Protein AF-A0A9W6U667-F1 (afdb_monomer)

Organism: NCBI:txid1490495

Radius of gyration: 18.76 Å; Cα contacts (8 Å, |Δi|>4): 296; chains: 1; bounding box: 49×45×44 Å

Foldseek 3Di:
DDPPCPPPVVPCPDDDPVCVDPPNVQQPADDDPDDRPGDQAPDWDADPVVRDIDHDQWAKEKEKDFDWDQDPNDTFTFKMKMKIWTGGNVDPDDTDIDPIDMDGGGPSLVVVVVPDDALGEYEYEYAQCQVVCVSNVVQWDDDPVHWDWDDDVSGTQWGWTDHNNYTYIYGHPCVPDVDDPVCVCVVCVVVCVVPPVVVVVPPD

Sequence (204 aa):
MPHLLNNKYQEVRSLEEGDCSDCYFNEMGRITGKELKLGQAPFRAFNRKTREFYDVRKFNVIYFDFETLIVDNIHVPYCVSYCIAEVNATSFSTPKFSETKNIYGFGCEKQFLESLPEKSYNLLWAYNAGFDSRFLLKHMTFSSRDTNMIDCGTKIKQAHGFFKRREIVIKDAMSFLSGGLRSLPKMFKEASESISLEKECFHA

Structure (mmCIF, N/CA/C/O backbone):
data_AF-A0A9W6U667-F1
#
_entry.id   AF-A0A9W6U667-F1
#
loop_
_atom_site.group_PDB
_atom_site.id
_atom_site.type_symbol
_atom_site.label_atom_id
_atom_site.label_alt_id
_atom_site.label_comp_id
_atom_site.label_asym_id
_atom_site.label_entity_id
_atom_site.label_seq_id
_atom_site.pdbx_PDB_ins_code
_atom_site.Cartn_x
_atom_site.Cartn_y
_atom_site.Cartn_z
_atom_site.occupancy
_atom_site.B_iso_or_equiv
_atom_site.auth_seq_id
_atom_site.auth_comp_id
_atom_site.auth_asym_id
_atom_site.auth_atom_id
_atom_site.pdbx_PDB_model_num
ATOM 1 N N . MET A 1 1 ? -25.542 11.613 -23.458 1.00 23.14 1 MET A N 1
ATOM 2 C CA . MET A 1 1 ? -24.103 11.821 -23.179 1.00 23.14 1 MET A CA 1
ATOM 3 C C . MET A 1 1 ? -23.970 12.303 -21.742 1.00 23.14 1 MET A C 1
ATOM 5 O O . MET A 1 1 ? -24.534 13.350 -21.451 1.00 23.14 1 MET A O 1
ATOM 9 N N . PRO A 1 2 ? -23.333 11.566 -20.817 1.00 23.33 2 PRO A N 1
ATOM 10 C CA . PRO A 1 2 ? -23.175 12.054 -19.453 1.00 23.33 2 PRO A CA 1
ATOM 11 C C . PRO A 1 2 ? -22.078 13.126 -19.417 1.00 23.33 2 PRO A C 1
ATOM 13 O O . PRO A 1 2 ? -20.934 12.859 -19.782 1.00 23.33 2 PRO A O 1
ATOM 16 N N . HIS A 1 3 ? -22.433 14.331 -18.969 1.00 26.91 3 HIS A N 1
ATOM 17 C CA . HIS A 1 3 ? -21.518 15.439 -18.678 1.00 26.91 3 HIS A CA 1
ATOM 18 C C . HIS A 1 3 ? -20.643 15.114 -17.453 1.00 26.91 3 HIS A C 1
ATOM 20 O O . HIS A 1 3 ? -20.881 15.600 -16.352 1.00 26.91 3 HIS A O 1
ATOM 26 N N . LEU A 1 4 ? -19.635 14.257 -17.634 1.00 30.05 4 LEU A N 1
ATOM 27 C CA . LEU A 1 4 ? -18.698 13.832 -16.581 1.00 30.05 4 LEU A CA 1
ATOM 28 C C . LEU A 1 4 ? -17.477 14.754 -16.413 1.00 30.05 4 LEU A C 1
ATOM 30 O O . LEU A 1 4 ? -16.573 14.433 -15.649 1.00 30.05 4 LEU A O 1
ATOM 34 N N . LEU A 1 5 ? -17.453 15.902 -17.090 1.00 31.36 5 LEU A N 1
ATOM 35 C CA . LEU A 1 5 ? -16.365 16.878 -17.024 1.00 31.36 5 LEU A CA 1
ATOM 36 C C . LEU A 1 5 ? -16.932 18.263 -16.701 1.00 31.36 5 LEU A C 1
ATOM 38 O O . LEU A 1 5 ? -16.922 19.161 -17.537 1.00 31.36 5 LEU A O 1
ATOM 42 N N . ASN A 1 6 ? -17.482 18.437 -15.498 1.00 33.84 6 ASN A N 1
ATOM 43 C CA . ASN A 1 6 ? -17.768 19.776 -14.986 1.00 33.84 6 ASN A CA 1
ATOM 44 C C . ASN A 1 6 ? -16.487 20.308 -14.319 1.00 33.84 6 ASN A C 1
ATOM 46 O O . ASN A 1 6 ? -16.306 20.204 -13.108 1.00 33.84 6 ASN A O 1
ATOM 50 N N . ASN A 1 7 ? -15.562 20.804 -15.146 1.00 38.22 7 ASN A N 1
ATOM 51 C CA . ASN A 1 7 ? -14.238 21.320 -14.772 1.00 38.22 7 ASN A CA 1
ATOM 52 C C . ASN A 1 7 ? -14.298 22.703 -14.088 1.00 38.22 7 ASN A C 1
ATOM 54 O O . ASN A 1 7 ? -13.502 23.584 -14.392 1.00 38.22 7 ASN A O 1
ATOM 58 N N . LYS A 1 8 ? -15.193 22.911 -13.116 1.00 37.28 8 LYS A N 1
ATOM 59 C CA . LYS A 1 8 ? -15.155 24.141 -12.300 1.00 37.28 8 LYS A CA 1
ATOM 60 C C . LYS A 1 8 ? -13.946 24.213 -11.357 1.00 37.28 8 LYS A C 1
ATOM 62 O O . LYS A 1 8 ? -13.615 25.286 -10.878 1.00 37.28 8 LYS A O 1
ATOM 67 N N . TYR A 1 9 ? -13.235 23.102 -11.158 1.00 39.38 9 TYR A N 1
ATOM 68 C CA . TYR A 1 9 ? -11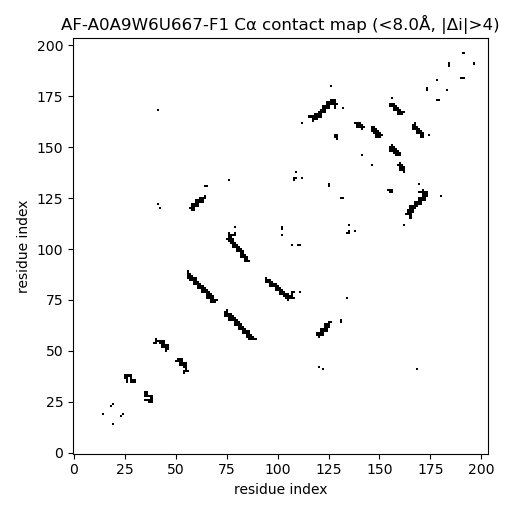.959 23.077 -10.432 1.00 39.38 9 TYR A CA 1
ATOM 69 C C . TYR A 1 9 ? -10.827 23.831 -11.152 1.00 39.38 9 TYR A C 1
ATOM 71 O O . TYR A 1 9 ? -9.839 24.180 -10.519 1.00 39.38 9 TYR A O 1
ATOM 79 N N . GLN A 1 10 ? -10.951 24.095 -12.459 1.00 36.34 10 GLN A N 1
ATOM 80 C CA . GLN A 1 10 ? -9.917 24.784 -13.245 1.00 36.34 10 GLN A CA 1
ATOM 81 C C . GLN A 1 10 ? -10.014 26.321 -13.188 1.00 36.34 10 GLN A C 1
ATOM 83 O O . GLN A 1 10 ? -9.191 26.998 -13.799 1.00 36.34 10 GLN A O 1
ATOM 88 N N . GLU A 1 11 ? -10.996 26.883 -12.471 1.00 39.66 11 GLU A N 1
ATOM 89 C CA . GLU A 1 11 ? -11.202 28.338 -12.370 1.00 39.66 11 GLU A CA 1
ATOM 90 C C . GLU A 1 11 ? -10.603 28.968 -11.099 1.00 39.66 11 GLU A C 1
ATOM 92 O O . GLU A 1 11 ? -10.632 30.191 -10.957 1.00 39.66 11 GLU A O 1
ATOM 97 N N . VAL A 1 12 ? -10.020 28.174 -10.193 1.00 41.03 12 VAL A N 1
ATOM 98 C CA . VAL A 1 12 ? -9.369 28.696 -8.980 1.00 41.03 12 VAL A CA 1
ATOM 99 C C . VAL A 1 12 ? -8.024 29.314 -9.365 1.00 41.03 12 VAL A C 1
ATOM 101 O O . VAL A 1 12 ? -7.083 28.611 -9.730 1.00 41.03 12 VAL A O 1
ATOM 104 N N . ARG A 1 13 ? -7.951 30.651 -9.349 1.00 38.59 13 ARG A N 1
ATOM 105 C CA . ARG A 1 13 ? -6.769 31.418 -9.787 1.00 38.59 13 ARG A CA 1
ATOM 106 C C . ARG A 1 13 ? -5.705 31.593 -8.695 1.00 38.59 13 ARG A C 1
ATOM 108 O O . ARG A 1 13 ? -4.548 31.815 -9.036 1.00 38.59 13 ARG A O 1
ATOM 115 N N . SER A 1 14 ? -6.082 31.465 -7.427 1.00 42.78 14 SER A N 1
ATOM 116 C CA . SER A 1 14 ? -5.205 31.468 -6.248 1.00 42.78 14 SER A CA 1
ATOM 117 C C . SER A 1 14 ? -5.989 30.939 -5.045 1.00 42.78 14 SER A C 1
ATOM 119 O O . SER A 1 14 ? -7.207 31.102 -5.017 1.00 42.78 14 SER A O 1
ATOM 121 N N . LEU A 1 15 ? -5.304 30.310 -4.089 1.00 40.12 15 LEU A N 1
ATOM 122 C CA . LEU A 1 15 ? -5.878 29.869 -2.813 1.00 40.12 15 LEU A CA 1
ATOM 123 C C . LEU A 1 15 ? -5.617 30.952 -1.756 1.00 40.12 15 LEU A C 1
ATOM 125 O O . LEU A 1 15 ? -4.485 31.422 -1.641 1.00 40.12 15 LEU A O 1
ATOM 129 N N . GLU A 1 16 ? -6.641 31.362 -1.015 1.00 45.88 16 GLU A N 1
ATOM 130 C CA . GLU A 1 16 ? -6.520 32.270 0.132 1.00 45.88 16 GLU A CA 1
ATOM 131 C C . GLU A 1 16 ? -6.368 31.471 1.443 1.00 45.88 16 GLU A C 1
ATOM 133 O O . GLU A 1 16 ? -6.743 30.303 1.518 1.00 45.88 16 GLU A O 1
ATOM 138 N N . GLU A 1 17 ? -5.847 32.079 2.518 1.00 41.38 17 GLU A N 1
ATOM 139 C CA . GLU A 1 17 ? -5.668 31.408 3.827 1.00 41.38 17 GLU A CA 1
ATOM 140 C C . GLU A 1 17 ? -6.971 30.793 4.382 1.00 41.38 17 GLU A C 1
ATOM 142 O O . GLU A 1 17 ? -6.932 29.798 5.106 1.00 41.38 17 GLU A O 1
ATOM 147 N N . GLY A 1 18 ? -8.133 31.339 4.003 1.00 44.28 18 GLY A N 1
ATOM 148 C CA . GLY A 1 18 ? -9.449 30.789 4.341 1.00 44.28 18 GLY A CA 1
ATOM 149 C C . GLY A 1 18 ? -9.817 29.503 3.587 1.00 44.28 18 GLY A C 1
ATOM 150 O O . GLY A 1 18 ? -10.556 28.680 4.133 1.00 44.28 18 GLY A O 1
ATOM 151 N N . ASP A 1 19 ? -9.263 29.283 2.390 1.00 42.75 19 ASP A N 1
ATOM 152 C CA . ASP A 1 19 ? -9.467 28.066 1.585 1.00 42.75 19 ASP A CA 1
ATOM 153 C C . ASP A 1 19 ? -8.694 26.862 2.156 1.00 42.75 19 ASP A C 1
ATOM 155 O O . ASP A 1 19 ? -8.994 25.708 1.850 1.00 42.75 19 ASP A O 1
ATOM 159 N N . CYS A 1 20 ? -7.717 27.130 3.027 1.00 43.22 20 CYS A N 1
ATOM 160 C CA . CYS A 1 20 ? -6.940 26.139 3.771 1.00 43.22 20 CYS A CA 1
ATOM 161 C C . CYS A 1 20 ? -7.532 25.818 5.158 1.00 43.22 20 CYS A C 1
ATOM 163 O O . CYS A 1 20 ? -6.908 25.088 5.929 1.00 43.22 20 CYS A O 1
ATOM 165 N N . SER A 1 21 ? -8.707 26.361 5.499 1.00 42.59 21 SER A N 1
ATOM 166 C CA . SER A 1 21 ? -9.369 26.083 6.779 1.00 42.59 21 SER A CA 1
ATOM 167 C C . SER A 1 21 ? -9.975 24.669 6.837 1.00 42.59 21 SER A C 1
ATOM 169 O O . SER A 1 21 ? -10.323 24.072 5.815 1.00 42.59 21 SER A O 1
ATOM 171 N N . ASP A 1 22 ? -10.103 24.137 8.059 1.00 43.88 22 ASP A N 1
ATOM 172 C CA . ASP A 1 22 ? -10.407 22.738 8.433 1.00 43.88 22 ASP A CA 1
ATOM 173 C C . ASP A 1 22 ? -11.638 22.081 7.761 1.00 43.88 22 ASP A C 1
ATOM 175 O O . ASP A 1 22 ? -11.820 20.857 7.820 1.00 43.88 22 ASP A O 1
ATOM 179 N N . CYS A 1 23 ? -12.487 22.866 7.103 1.00 41.2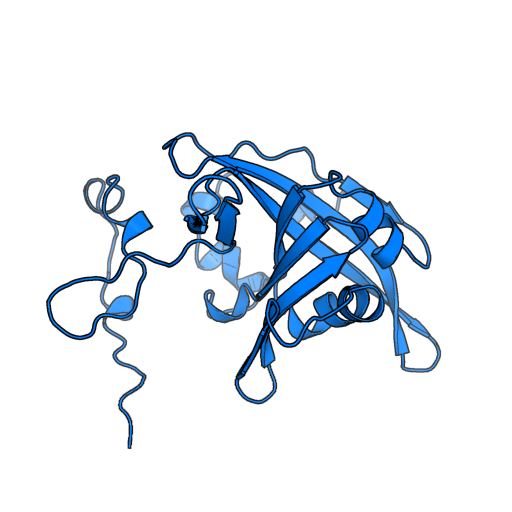5 23 CYS A N 1
ATOM 180 C CA . CYS A 1 23 ? -13.650 22.398 6.355 1.00 41.25 23 CYS A CA 1
ATOM 181 C C . CYS A 1 23 ? -13.250 21.830 4.983 1.00 41.25 23 CYS A C 1
ATOM 183 O O . CYS A 1 23 ? -13.736 20.776 4.582 1.00 41.25 23 CYS A O 1
ATOM 185 N N . TYR A 1 24 ? -12.314 22.475 4.278 1.00 36.19 24 TYR A N 1
ATOM 186 C CA . TYR A 1 24 ? -12.191 22.324 2.823 1.00 36.19 24 TYR A CA 1
ATOM 187 C C . TYR A 1 24 ? -11.498 21.025 2.381 1.00 36.19 24 TYR A C 1
ATOM 189 O O . TYR A 1 24 ? -11.852 20.415 1.371 1.00 36.19 24 TYR A O 1
ATOM 197 N N . PHE A 1 25 ? -10.539 20.518 3.161 1.00 36.28 25 PHE A N 1
ATOM 198 C CA . PHE A 1 25 ? -9.881 19.244 2.833 1.00 36.28 25 PHE A CA 1
ATOM 199 C C . PHE A 1 25 ? -10.766 18.018 3.106 1.00 36.28 25 PHE A C 1
ATOM 201 O O . PHE A 1 25 ? -10.589 16.975 2.473 1.00 36.28 25 PHE A O 1
ATOM 208 N N . ASN A 1 26 ? -11.770 18.155 3.978 1.00 39.94 26 ASN A N 1
ATOM 209 C CA . ASN A 1 26 ? -12.791 17.132 4.215 1.00 39.94 26 ASN A CA 1
ATOM 210 C C . ASN A 1 26 ? -13.881 17.108 3.114 1.00 39.94 26 ASN A C 1
ATOM 212 O O . ASN A 1 26 ? -14.725 16.209 3.103 1.00 39.94 26 ASN A O 1
ATOM 216 N N . GLU A 1 27 ? -13.850 18.060 2.170 1.00 40.91 27 GLU A N 1
ATOM 217 C CA . GLU A 1 27 ? -14.914 18.368 1.197 1.00 40.91 27 GLU A CA 1
ATOM 218 C C . GLU A 1 27 ? -14.648 17.875 -0.242 1.00 40.91 27 GLU A C 1
ATOM 220 O O . GLU A 1 27 ? -15.451 18.108 -1.147 1.00 40.91 27 GLU A O 1
ATOM 225 N N . MET A 1 28 ? -13.565 17.132 -0.493 1.00 34.00 28 MET A N 1
ATOM 226 C CA . MET A 1 28 ? -13.272 16.568 -1.822 1.00 34.00 28 MET A CA 1
ATOM 227 C C . MET A 1 28 ? -14.140 15.326 -2.120 1.00 34.00 28 MET A C 1
ATOM 229 O O . MET A 1 28 ? -13.689 14.181 -2.073 1.00 34.00 28 MET A O 1
ATOM 233 N N . GLY A 1 29 ? -15.416 15.557 -2.448 1.00 34.72 29 GLY A N 1
ATOM 234 C CA . GLY A 1 29 ? -16.406 14.549 -2.836 1.00 34.72 29 GLY A CA 1
ATOM 235 C C . GLY A 1 29 ? -17.371 15.077 -3.904 1.00 34.72 29 GLY A C 1
ATOM 236 O O . GLY A 1 29 ? -17.699 16.256 -3.938 1.00 34.72 29 GLY A O 1
ATOM 237 N N . ARG A 1 30 ? -17.814 14.209 -4.824 1.00 33.78 30 ARG A N 1
ATOM 238 C CA . ARG A 1 30 ? -18.682 14.560 -5.970 1.00 33.78 30 ARG A CA 1
ATOM 239 C C . ARG A 1 30 ? -19.874 15.447 -5.562 1.00 33.78 30 ARG A C 1
ATOM 241 O O . ARG A 1 30 ? -20.731 15.011 -4.799 1.00 33.78 30 ARG A O 1
ATOM 248 N N . ILE A 1 31 ? -19.975 16.636 -6.163 1.00 35.16 31 ILE A N 1
ATOM 249 C CA . ILE A 1 31 ? -21.119 17.546 -6.016 1.00 35.16 31 ILE A CA 1
ATOM 250 C C . ILE A 1 31 ? -22.277 17.040 -6.886 1.00 35.16 31 ILE A C 1
ATOM 252 O O . ILE A 1 31 ? -22.289 17.222 -8.102 1.00 35.16 31 ILE A O 1
ATOM 256 N N . THR A 1 32 ? -23.288 16.445 -6.260 1.00 35.44 32 THR A N 1
ATOM 257 C CA . THR A 1 32 ? -24.627 16.300 -6.852 1.00 35.44 32 THR A CA 1
ATOM 258 C C . THR A 1 32 ? -25.659 16.693 -5.808 1.00 35.44 32 THR A C 1
ATOM 260 O O . THR A 1 32 ? -25.949 15.899 -4.923 1.00 35.44 32 THR A O 1
ATOM 263 N N . GLY A 1 33 ? -26.203 17.908 -5.941 1.00 38.31 33 GLY A N 1
ATOM 264 C CA . GLY A 1 33 ? -27.317 18.421 -5.139 1.00 38.31 33 GLY A CA 1
ATOM 265 C C . GLY A 1 33 ? -26.943 18.796 -3.704 1.00 38.31 33 GLY A C 1
ATOM 266 O O . GLY A 1 33 ? -26.905 17.922 -2.862 1.00 38.31 33 GLY A O 1
ATOM 267 N N . LYS A 1 34 ? -26.716 20.098 -3.460 1.00 43.25 34 LYS A N 1
ATOM 268 C CA . LYS A 1 34 ? -26.691 20.867 -2.186 1.00 43.25 34 LYS A CA 1
ATOM 269 C C . LYS A 1 34 ? -26.023 20.309 -0.909 1.00 43.25 34 LYS A C 1
ATOM 271 O O . LYS A 1 34 ? -25.863 21.087 0.021 1.00 43.25 34 LYS A O 1
ATOM 276 N N . GLU A 1 35 ? -25.556 19.072 -0.864 1.00 36.50 35 GLU A N 1
ATOM 277 C CA . GLU A 1 35 ? -24.827 18.491 0.261 1.00 36.50 35 GLU A CA 1
ATOM 278 C C . GLU A 1 35 ? -23.647 17.678 -0.277 1.00 36.50 35 GLU A C 1
ATOM 280 O O . GLU A 1 35 ? -23.801 16.739 -1.065 1.00 36.50 35 GLU A O 1
ATOM 285 N N . LEU A 1 36 ? -22.440 18.068 0.129 1.00 37.72 36 LEU A N 1
ATOM 286 C CA . LEU A 1 36 ? -21.226 17.300 -0.107 1.00 37.72 36 LEU A CA 1
ATOM 287 C C . LEU A 1 36 ? -21.300 16.036 0.755 1.00 37.72 36 LEU A C 1
ATOM 289 O O . LEU A 1 36 ? -21.330 16.105 1.982 1.00 37.72 36 LEU A O 1
ATOM 293 N N . LYS A 1 37 ? -21.353 14.858 0.124 1.00 36.59 37 LYS A N 1
ATOM 294 C CA . LYS A 1 37 ? -21.235 13.598 0.865 1.00 36.59 37 LYS A CA 1
ATOM 295 C C . LYS A 1 37 ? -19.800 13.469 1.365 1.00 36.59 37 LYS A C 1
ATOM 297 O O . LYS A 1 37 ? -18.889 13.368 0.545 1.00 36.59 37 LYS A O 1
ATOM 302 N N . LEU A 1 38 ? -19.631 13.426 2.689 1.00 43.03 38 LEU A N 1
ATOM 303 C CA . LEU A 1 38 ? -18.378 13.045 3.346 1.00 43.03 38 LEU A CA 1
ATOM 304 C C . LEU A 1 38 ? -17.797 11.801 2.661 1.00 43.03 38 LEU A C 1
ATOM 306 O O . LEU A 1 38 ? -18.513 10.819 2.423 1.00 43.03 38 LEU A O 1
ATOM 310 N N . GLY A 1 39 ? -16.509 11.856 2.317 1.00 48.94 39 GLY A N 1
ATOM 311 C CA . GLY A 1 39 ? -15.799 10.707 1.771 1.00 48.94 39 GLY A CA 1
ATOM 312 C C . GLY A 1 39 ? -15.917 9.521 2.727 1.00 48.94 39 GLY A C 1
ATOM 313 O O . GLY A 1 39 ? -15.692 9.658 3.927 1.00 48.94 39 GLY A O 1
ATOM 314 N N . GLN A 1 40 ? -16.302 8.353 2.212 1.00 57.94 40 GLN A N 1
ATOM 315 C CA . GLN A 1 40 ? -16.342 7.144 3.033 1.00 57.94 40 GLN A CA 1
ATOM 316 C C . GLN A 1 40 ? -14.924 6.773 3.474 1.00 57.94 40 GLN A C 1
ATOM 318 O O . GLN A 1 40 ? -13.990 6.820 2.666 1.00 57.94 40 GLN A O 1
ATOM 323 N N . ALA A 1 41 ? -14.774 6.382 4.743 1.00 67.25 41 ALA A N 1
ATOM 324 C CA . ALA A 1 41 ? -13.509 5.867 5.245 1.00 67.25 41 ALA A CA 1
ATOM 325 C C . ALA A 1 41 ? -13.029 4.694 4.368 1.00 67.25 41 ALA A C 1
ATOM 327 O O . ALA A 1 41 ? -13.844 3.868 3.945 1.00 67.25 41 ALA A O 1
ATOM 328 N N . PRO A 1 42 ? -11.716 4.588 4.095 1.00 73.38 42 PRO A N 1
ATOM 329 C CA . PRO A 1 42 ? -11.186 3.550 3.214 1.00 73.38 42 PRO A CA 1
ATOM 330 C C . PRO A 1 42 ? -11.386 2.133 3.768 1.00 73.38 42 PRO A C 1
ATOM 332 O O . PRO A 1 42 ? -11.351 1.182 2.994 1.00 73.38 42 PRO A O 1
ATOM 335 N N . PHE A 1 43 ? -11.621 1.997 5.077 1.00 84.88 43 PHE A N 1
ATOM 336 C CA . PHE A 1 43 ? -11.837 0.717 5.743 1.00 84.88 43 PHE A CA 1
ATOM 337 C C . PHE A 1 43 ? -13.053 0.777 6.663 1.00 84.88 43 PHE A C 1
ATOM 339 O O . PHE A 1 43 ? -13.313 1.786 7.328 1.00 84.88 43 PHE A O 1
ATOM 346 N N . ARG A 1 44 ? -13.760 -0.350 6.754 1.00 85.62 44 ARG A N 1
ATOM 347 C CA . ARG A 1 44 ? -14.881 -0.556 7.673 1.00 85.62 44 ARG A CA 1
ATOM 348 C C . ARG A 1 44 ? -14.652 -1.839 8.447 1.00 85.62 44 ARG A C 1
ATOM 350 O O . ARG A 1 44 ? -14.251 -2.846 7.879 1.00 85.62 44 ARG A O 1
ATOM 357 N N . ALA A 1 45 ? -14.950 -1.814 9.735 1.00 84.94 45 ALA A N 1
ATOM 358 C CA . ALA A 1 45 ? -14.819 -2.970 10.605 1.00 84.94 45 ALA A CA 1
ATOM 359 C C . ALA A 1 45 ? -16.174 -3.329 11.214 1.00 84.94 45 ALA A C 1
ATOM 361 O O . ALA A 1 45 ? -17.014 -2.465 11.462 1.00 84.94 45 ALA A O 1
ATOM 362 N N . PHE A 1 46 ? -16.398 -4.619 11.456 1.00 86.00 46 PHE A N 1
ATOM 363 C CA . PHE A 1 46 ? -17.624 -5.103 12.083 1.00 86.00 46 PHE A CA 1
ATOM 364 C C . PHE A 1 46 ? -17.442 -5.237 13.594 1.00 86.00 46 PHE A C 1
ATOM 366 O O . PHE A 1 46 ? -16.611 -6.015 14.074 1.00 86.00 46 PHE A O 1
ATOM 373 N N . ASN A 1 47 ? -18.252 -4.518 14.366 1.00 86.56 47 ASN A N 1
ATOM 374 C CA . ASN A 1 47 ? -18.275 -4.662 15.811 1.00 86.56 47 ASN A CA 1
ATOM 375 C C . ASN A 1 47 ? -19.176 -5.842 16.200 1.00 86.56 47 ASN A C 1
ATOM 377 O O . ASN A 1 47 ? -20.398 -5.773 16.107 1.00 86.56 47 ASN A O 1
ATOM 381 N N . ARG A 1 48 ? -18.579 -6.931 16.701 1.00 86.50 48 ARG A N 1
ATOM 382 C CA . ARG A 1 48 ? -19.326 -8.134 17.116 1.00 86.50 48 ARG A CA 1
ATOM 383 C C . ARG A 1 48 ? -20.283 -7.902 18.289 1.00 86.50 48 ARG A C 1
ATOM 385 O O . ARG A 1 48 ? -21.240 -8.658 18.420 1.00 86.50 48 ARG A O 1
ATOM 392 N N . LYS A 1 49 ? -20.020 -6.905 19.143 1.00 89.75 49 LYS A N 1
ATOM 393 C CA . LYS A 1 49 ? -20.863 -6.598 20.309 1.00 89.75 49 LYS A CA 1
ATOM 394 C C . LYS A 1 49 ? -22.122 -5.844 19.896 1.00 89.75 49 LYS A C 1
ATOM 396 O O . LYS A 1 49 ? -23.208 -6.230 20.306 1.00 89.75 49 LYS A O 1
ATOM 401 N N . THR A 1 50 ? -21.976 -4.803 19.079 1.00 89.88 50 THR A N 1
ATOM 402 C CA . THR A 1 50 ? -23.113 -3.984 18.621 1.00 89.88 50 THR A CA 1
ATOM 403 C C . THR A 1 50 ? -23.783 -4.545 17.368 1.00 89.88 50 THR A C 1
ATOM 405 O O . THR A 1 50 ? -24.903 -4.167 17.063 1.00 89.88 50 THR A O 1
ATOM 408 N N . ARG A 1 51 ? -23.131 -5.489 16.671 1.00 89.00 51 ARG A N 1
ATOM 409 C CA . ARG A 1 51 ? -23.542 -6.043 15.369 1.00 89.00 51 ARG A CA 1
ATOM 410 C C . ARG A 1 51 ? -23.660 -4.992 14.263 1.00 89.00 51 ARG A C 1
ATOM 412 O O . ARG A 1 51 ? -24.414 -5.169 13.312 1.00 89.00 51 ARG A O 1
ATOM 419 N N . GLU A 1 52 ? -22.867 -3.934 14.364 1.00 89.06 52 GLU A N 1
ATOM 420 C CA . GLU A 1 52 ? -22.859 -2.828 13.412 1.00 89.06 52 GLU A CA 1
ATOM 421 C C . GLU A 1 52 ? -21.476 -2.655 12.789 1.00 89.06 52 GLU A C 1
ATOM 423 O O . GLU A 1 52 ? -20.441 -2.921 13.411 1.00 89.06 52 GLU A O 1
ATOM 428 N N . PHE A 1 53 ? -21.461 -2.196 11.540 1.00 84.88 53 PHE A N 1
ATOM 429 C CA . PHE A 1 53 ? -20.238 -1.766 10.878 1.00 84.88 53 PHE A CA 1
ATOM 430 C C . PHE A 1 53 ? -19.895 -0.341 11.295 1.00 84.88 53 PHE A C 1
ATOM 432 O O . PHE A 1 53 ? -20.763 0.528 11.290 1.00 84.88 53 PHE A O 1
ATOM 439 N N . TYR A 1 54 ? -18.622 -0.096 11.570 1.00 85.19 54 TYR A N 1
ATOM 440 C CA . TYR A 1 54 ? -18.099 1.229 11.866 1.00 85.19 54 TYR A CA 1
ATOM 441 C C . TYR A 1 54 ? -16.906 1.553 10.971 1.00 85.19 54 TYR A C 1
ATOM 443 O O . TYR A 1 54 ? -16.179 0.664 10.520 1.00 85.19 54 TYR A O 1
ATOM 451 N N . ASP A 1 55 ? -16.709 2.841 10.732 1.00 84.88 55 ASP A N 1
ATOM 452 C CA . ASP A 1 55 ? -15.592 3.345 9.946 1.00 84.88 55 ASP A CA 1
ATOM 453 C C . ASP A 1 55 ? -14.302 3.286 10.764 1.00 84.88 55 ASP A C 1
ATOM 455 O O . ASP A 1 55 ? -14.235 3.744 11.912 1.00 84.88 55 ASP A O 1
ATOM 459 N N . VAL A 1 56 ? -13.255 2.714 10.175 1.00 84.88 56 VAL A N 1
ATOM 460 C CA . VAL A 1 56 ? -11.952 2.617 10.829 1.00 84.88 56 VAL A CA 1
ATOM 461 C C . VAL A 1 56 ? -11.257 3.968 10.737 1.00 84.88 56 VAL A C 1
ATOM 463 O O . VAL A 1 56 ? -10.915 4.442 9.657 1.00 84.88 56 VAL A O 1
ATOM 466 N N . ARG A 1 57 ? -11.012 4.576 11.898 1.00 83.75 57 ARG A N 1
ATOM 467 C CA . ARG A 1 57 ? -10.392 5.905 11.992 1.00 83.75 57 ARG A CA 1
ATOM 468 C C . ARG A 1 57 ? -8.873 5.873 12.134 1.00 83.75 57 ARG A C 1
ATOM 470 O O . ARG A 1 57 ? -8.231 6.867 11.820 1.00 83.75 57 ARG A O 1
ATOM 477 N N . LYS A 1 58 ? -8.304 4.755 12.597 1.00 86.06 58 LYS A N 1
ATOM 478 C CA . LYS A 1 58 ? -6.854 4.571 12.742 1.00 86.06 58 LYS A CA 1
ATOM 479 C C . LYS A 1 58 ? -6.339 3.586 11.699 1.00 86.06 58 LYS A C 1
ATOM 481 O O . LYS A 1 58 ? -6.698 2.411 11.743 1.00 86.06 58 LYS A O 1
ATOM 486 N N . PHE A 1 59 ? -5.504 4.065 10.787 1.00 89.12 59 PHE A N 1
ATOM 487 C CA . PHE A 1 59 ? -4.931 3.272 9.703 1.00 89.12 59 PHE A CA 1
ATOM 488 C C . PHE A 1 59 ? -3.589 3.859 9.257 1.00 89.12 59 PHE A C 1
ATOM 490 O O . PHE A 1 59 ? -3.236 4.981 9.613 1.00 89.12 59 PHE A O 1
ATOM 497 N N . ASN A 1 60 ? -2.844 3.089 8.475 1.00 90.81 60 ASN A N 1
ATOM 498 C CA . ASN A 1 60 ? -1.577 3.515 7.898 1.00 90.81 60 ASN A CA 1
ATOM 499 C C . ASN A 1 60 ? -1.814 4.034 6.482 1.00 90.81 60 ASN A C 1
ATOM 501 O O . ASN A 1 60 ? -2.513 3.385 5.706 1.00 90.81 60 ASN A O 1
ATOM 505 N N . VAL A 1 61 ? -1.206 5.160 6.133 1.00 90.25 61 VAL A N 1
ATOM 506 C CA . VAL A 1 61 ? -1.062 5.620 4.750 1.00 90.25 61 VAL A CA 1
ATOM 507 C C . VAL A 1 61 ? 0.368 5.346 4.322 1.00 90.25 61 VAL A C 1
ATOM 509 O O . VAL A 1 61 ? 1.302 5.710 5.027 1.00 90.25 61 VAL A O 1
ATOM 512 N N . ILE A 1 62 ? 0.541 4.671 3.194 1.00 92.06 62 ILE A N 1
ATOM 513 C CA . ILE A 1 62 ? 1.838 4.176 2.744 1.00 92.06 62 ILE A CA 1
ATOM 514 C C . ILE A 1 62 ? 2.048 4.628 1.314 1.00 92.06 62 ILE A C 1
ATOM 516 O O . ILE A 1 62 ? 1.268 4.260 0.441 1.00 92.06 62 ILE A O 1
ATOM 520 N N . TYR A 1 63 ? 3.098 5.400 1.076 1.00 91.31 63 TYR A N 1
ATOM 521 C CA . TYR A 1 63 ? 3.536 5.734 -0.275 1.00 91.31 63 TYR A CA 1
ATOM 522 C C . TYR A 1 63 ? 4.643 4.768 -0.649 1.00 91.31 63 TYR A C 1
ATOM 524 O O . TYR A 1 63 ? 5.536 4.539 0.168 1.00 91.31 63 TYR A O 1
ATOM 532 N N . PHE A 1 64 ? 4.556 4.167 -1.830 1.00 93.06 64 PHE A N 1
ATOM 533 C CA . PHE A 1 64 ? 5.543 3.198 -2.285 1.00 93.06 64 PHE A CA 1
ATOM 534 C C . PHE A 1 64 ? 5.799 3.312 -3.786 1.00 93.06 64 PHE A C 1
ATOM 536 O O . PHE A 1 64 ? 4.923 3.742 -4.538 1.00 93.06 64 PHE A O 1
ATOM 543 N N . ASP A 1 65 ? 6.990 2.886 -4.191 1.00 92.44 65 ASP A N 1
ATOM 544 C CA . ASP A 1 65 ? 7.428 2.821 -5.583 1.00 92.44 65 ASP A CA 1
ATOM 545 C C . ASP A 1 65 ? 8.346 1.610 -5.788 1.00 92.44 65 ASP A C 1
ATOM 547 O O . ASP A 1 65 ? 9.115 1.262 -4.882 1.00 92.44 65 ASP A O 1
ATOM 551 N N . PHE A 1 66 ? 8.242 0.941 -6.940 1.00 92.69 66 PHE A N 1
ATOM 552 C CA . PHE A 1 66 ? 9.095 -0.198 -7.282 1.00 92.69 66 PHE A CA 1
ATOM 553 C C . PHE A 1 66 ? 10.062 0.147 -8.405 1.00 92.69 66 PHE A C 1
ATOM 555 O O . PHE A 1 66 ? 9.659 0.557 -9.490 1.00 92.69 66 PHE A O 1
ATOM 562 N N . GLU A 1 67 ? 11.323 -0.224 -8.212 1.00 91.69 67 GLU A N 1
ATOM 563 C CA . GLU A 1 67 ? 12.265 -0.323 -9.319 1.00 91.69 67 GLU A CA 1
ATOM 564 C C . GLU A 1 67 ? 12.245 -1.737 -9.894 1.00 91.69 67 GLU A C 1
ATOM 566 O O . GLU A 1 67 ? 12.253 -2.743 -9.167 1.00 91.69 67 GLU A O 1
ATOM 571 N N . THR A 1 68 ? 12.225 -1.822 -11.225 1.00 91.38 68 THR A N 1
ATOM 572 C CA . THR A 1 68 ? 12.103 -3.095 -11.945 1.00 91.38 68 THR A CA 1
ATOM 573 C C . THR A 1 68 ? 13.232 -3.303 -12.941 1.00 91.38 68 THR A C 1
ATOM 575 O O . THR A 1 68 ? 13.709 -2.369 -13.578 1.00 91.38 68 THR A O 1
ATOM 578 N N . LEU A 1 69 ? 13.629 -4.561 -13.105 1.00 91.94 69 LEU A N 1
ATOM 579 C CA . LEU A 1 69 ? 14.488 -5.029 -14.188 1.00 91.94 69 LEU A CA 1
ATOM 580 C C . LEU A 1 69 ? 13.628 -5.780 -15.203 1.00 91.94 69 LEU A C 1
ATOM 582 O O . LEU A 1 69 ? 12.581 -6.326 -14.854 1.00 91.94 69 LEU A O 1
ATOM 586 N N . ILE A 1 70 ? 14.079 -5.841 -16.452 1.00 91.69 70 ILE A N 1
ATOM 587 C CA . ILE A 1 70 ? 13.430 -6.653 -17.482 1.00 91.69 70 ILE A CA 1
ATOM 588 C C . ILE A 1 70 ? 14.205 -7.963 -17.607 1.00 91.69 70 ILE A C 1
ATOM 590 O O . ILE A 1 70 ? 15.371 -7.961 -17.995 1.00 91.69 70 ILE A O 1
ATOM 594 N N . VAL A 1 71 ? 13.547 -9.074 -17.282 1.00 89.44 71 VAL A N 1
ATOM 595 C CA . VAL A 1 71 ? 14.067 -10.438 -17.431 1.00 89.44 71 VAL A CA 1
ATOM 596 C C . VAL A 1 71 ? 13.098 -11.188 -18.334 1.00 89.44 71 VAL A C 1
ATOM 598 O O . VAL A 1 71 ? 11.912 -11.256 -18.026 1.00 89.44 71 VAL A O 1
ATOM 601 N N . ASP A 1 72 ? 13.567 -11.689 -19.477 1.00 90.75 72 ASP A N 1
ATOM 602 C CA . ASP A 1 72 ? 12.741 -12.418 -20.454 1.00 90.75 72 ASP A CA 1
ATOM 603 C C . ASP A 1 72 ? 11.455 -11.672 -20.873 1.00 90.75 72 ASP A C 1
ATOM 605 O O . ASP A 1 72 ? 10.372 -12.247 -20.953 1.00 90.75 72 ASP A O 1
ATOM 609 N N . ASN A 1 73 ? 11.563 -10.360 -21.133 1.00 89.50 73 ASN A N 1
ATOM 610 C CA . ASN A 1 73 ? 10.441 -9.448 -21.430 1.00 89.50 73 ASN A CA 1
ATOM 611 C C . ASN A 1 73 ? 9.403 -9.295 -20.302 1.00 89.50 73 ASN A C 1
ATOM 613 O O . ASN A 1 73 ? 8.323 -8.742 -20.519 1.00 89.50 73 ASN A O 1
ATOM 617 N N . ILE A 1 74 ? 9.725 -9.739 -19.088 1.00 87.31 74 ILE A N 1
ATOM 618 C CA . ILE A 1 74 ? 8.891 -9.580 -17.900 1.00 87.31 74 ILE A CA 1
ATOM 619 C C . ILE A 1 74 ? 9.562 -8.580 -16.963 1.00 87.31 74 ILE A C 1
ATOM 621 O O . ILE A 1 74 ? 10.749 -8.676 -16.660 1.00 87.31 74 ILE A O 1
ATOM 625 N N . HIS A 1 75 ? 8.788 -7.614 -16.476 1.00 89.31 75 HIS A N 1
ATOM 626 C CA . HIS A 1 75 ? 9.250 -6.724 -15.417 1.00 89.31 75 HIS A CA 1
ATOM 627 C C . HIS A 1 75 ? 9.278 -7.476 -14.089 1.00 89.31 75 HIS A C 1
ATOM 629 O O . HIS A 1 75 ? 8.250 -7.986 -13.637 1.00 89.31 75 HIS A O 1
ATOM 635 N N . VAL A 1 76 ? 10.442 -7.499 -13.452 1.00 90.62 76 VAL A N 1
ATOM 636 C CA . VAL A 1 76 ? 10.670 -8.120 -12.151 1.00 90.62 76 VAL A CA 1
ATOM 637 C C . VAL A 1 76 ? 11.117 -7.034 -11.172 1.00 90.62 76 VAL A C 1
ATOM 639 O O . VAL A 1 76 ? 12.114 -6.361 -11.447 1.00 90.62 76 VAL A O 1
ATOM 642 N N . PRO A 1 77 ? 10.407 -6.828 -10.050 1.00 93.06 77 PRO A N 1
ATOM 643 C CA . PRO A 1 77 ? 10.815 -5.853 -9.048 1.00 93.06 77 PRO A CA 1
ATOM 644 C C . PRO A 1 77 ? 12.100 -6.310 -8.347 1.00 93.06 77 PRO A C 1
ATOM 646 O O . PRO A 1 77 ? 12.252 -7.488 -8.012 1.00 93.06 77 PRO A O 1
ATOM 649 N N . TYR A 1 78 ? 13.024 -5.373 -8.135 1.00 92.25 78 TYR A N 1
ATOM 650 C CA . TYR A 1 78 ? 14.275 -5.612 -7.404 1.00 92.25 78 TYR A CA 1
ATOM 651 C C . TYR A 1 78 ? 14.505 -4.621 -6.263 1.00 92.25 78 TYR A C 1
ATOM 653 O O . TYR A 1 78 ? 15.352 -4.871 -5.408 1.00 92.25 78 TYR A O 1
ATOM 661 N N . CYS A 1 79 ? 13.779 -3.504 -6.239 1.00 93.31 79 CYS A N 1
ATOM 662 C CA . CYS A 1 79 ? 13.780 -2.564 -5.130 1.00 93.31 79 CYS A CA 1
ATOM 663 C C . CYS A 1 79 ? 12.359 -2.069 -4.890 1.00 93.31 79 CYS A C 1
ATOM 665 O O . CYS A 1 79 ? 11.596 -1.894 -5.838 1.00 93.31 79 CYS A O 1
ATOM 667 N N . VAL A 1 80 ? 12.022 -1.844 -3.628 1.00 95.06 80 VAL A N 1
ATOM 668 C CA . VAL A 1 80 ? 10.836 -1.090 -3.233 1.00 95.06 80 VAL A CA 1
ATOM 669 C C . VAL A 1 80 ? 11.218 -0.066 -2.189 1.00 95.06 80 VAL A C 1
ATOM 671 O O . VAL A 1 80 ? 11.814 -0.412 -1.165 1.00 95.06 80 VAL A O 1
ATOM 674 N N . SER A 1 81 ? 10.831 1.171 -2.459 1.00 94.69 81 SER A N 1
ATOM 675 C CA . SER A 1 81 ? 11.015 2.320 -1.583 1.00 94.69 81 SER A CA 1
ATOM 676 C C . SER A 1 81 ? 9.658 2.692 -1.010 1.00 94.69 81 SER A C 1
ATOM 678 O O . SER A 1 81 ? 8.683 2.776 -1.756 1.00 94.69 81 SER A O 1
ATOM 680 N N . TYR A 1 82 ? 9.550 2.883 0.304 1.00 93.62 82 TYR A N 1
ATOM 681 C CA . TYR A 1 82 ? 8.275 3.230 0.928 1.00 93.62 82 TYR A CA 1
ATOM 682 C C . TYR A 1 82 ? 8.419 4.030 2.221 1.00 93.62 82 TYR A C 1
ATOM 684 O O . TYR A 1 82 ? 9.382 3.875 2.970 1.00 93.62 82 TYR A O 1
ATOM 692 N N . CYS A 1 83 ? 7.411 4.841 2.530 1.00 91.75 83 CYS A N 1
ATOM 693 C CA . CYS A 1 83 ? 7.275 5.524 3.815 1.00 91.75 83 CYS A CA 1
ATOM 694 C C . CYS A 1 83 ? 5.869 5.306 4.385 1.00 91.75 83 CYS A C 1
ATOM 696 O O . CYS A 1 83 ? 4.912 5.064 3.646 1.00 91.75 83 CYS A O 1
ATOM 698 N N . ILE A 1 84 ? 5.740 5.355 5.713 1.00 90.81 84 ILE A N 1
ATOM 699 C CA . ILE A 1 84 ? 4.476 5.118 6.417 1.00 90.81 84 ILE A CA 1
ATOM 700 C C . ILE A 1 84 ? 4.098 6.370 7.202 1.00 90.81 84 ILE A C 1
ATOM 702 O O . ILE A 1 84 ? 4.880 6.847 8.016 1.00 90.81 84 ILE A O 1
ATOM 706 N N . ALA A 1 85 ? 2.876 6.853 7.018 1.00 88.56 85 ALA A N 1
ATOM 707 C CA . ALA A 1 85 ? 2.231 7.810 7.903 1.00 88.56 85 ALA A CA 1
ATOM 708 C C . ALA A 1 85 ? 1.129 7.114 8.705 1.00 88.56 85 ALA A C 1
ATOM 710 O O . ALA A 1 85 ? 0.192 6.546 8.139 1.00 88.56 85 ALA A O 1
ATOM 711 N N . GLU A 1 86 ? 1.216 7.176 10.031 1.00 86.31 86 GLU A N 1
ATOM 712 C CA . GLU A 1 86 ? 0.108 6.759 10.888 1.00 86.31 86 GLU A CA 1
ATOM 713 C C . GLU A 1 86 ? -0.961 7.851 10.899 1.00 86.31 86 GLU A C 1
ATOM 715 O O . GLU A 1 86 ? -0.702 8.990 11.289 1.00 86.31 86 GLU A O 1
ATOM 720 N N . VAL A 1 87 ? -2.177 7.501 10.485 1.00 81.38 87 VAL A N 1
ATOM 721 C CA . VAL A 1 87 ? -3.305 8.427 10.432 1.00 81.38 87 VAL A CA 1
ATOM 722 C C . VAL A 1 87 ? -4.299 8.087 11.528 1.00 81.38 87 VAL A C 1
ATOM 724 O O . VAL A 1 87 ? -4.706 6.936 11.704 1.00 81.38 87 VAL A O 1
ATOM 727 N N . ASN A 1 88 ? -4.723 9.124 12.246 1.00 79.69 88 ASN A N 1
ATOM 728 C CA . ASN A 1 88 ? -5.899 9.090 13.096 1.00 79.69 88 ASN A CA 1
ATOM 729 C C . ASN A 1 88 ? -6.898 10.132 12.589 1.00 79.69 88 ASN A C 1
ATOM 731 O O . ASN A 1 88 ? -6.723 11.322 12.828 1.00 79.69 88 ASN A O 1
ATOM 735 N N . ALA A 1 89 ? -7.957 9.675 11.923 1.00 67.88 89 ALA A N 1
ATOM 736 C CA . ALA A 1 89 ? -8.957 10.518 11.269 1.00 67.88 89 ALA A CA 1
ATOM 737 C C . ALA A 1 89 ? -9.759 11.427 12.225 1.00 67.88 89 ALA A C 1
ATOM 739 O O . ALA A 1 89 ? -10.587 12.204 11.767 1.00 67.88 89 ALA A O 1
ATOM 740 N N . THR A 1 90 ? -9.562 11.336 13.546 1.00 64.69 90 THR A N 1
ATOM 741 C CA . THR A 1 90 ? -10.148 12.278 14.519 1.00 64.69 90 THR A CA 1
ATOM 742 C C . THR A 1 90 ? -9.216 13.424 14.910 1.00 64.69 90 THR A C 1
ATOM 744 O O . THR A 1 90 ? -9.606 14.246 15.732 1.00 64.69 90 THR A O 1
ATOM 747 N N . SER A 1 91 ? -7.976 13.441 14.419 1.00 58.78 91 SER A N 1
ATOM 748 C CA . SER A 1 91 ? -6.943 14.398 14.815 1.00 58.78 91 SER A CA 1
ATOM 749 C C . SER A 1 91 ? -6.486 15.204 13.603 1.00 58.78 91 SER A C 1
ATOM 751 O O . SER A 1 91 ? -5.988 14.625 12.643 1.00 58.78 91 SER A O 1
ATOM 753 N N . PHE A 1 92 ? -6.582 16.535 13.680 1.00 53.31 92 PHE A N 1
ATOM 754 C CA . PHE A 1 92 ? -6.056 17.495 12.689 1.00 53.31 92 PHE A CA 1
ATOM 755 C C . PHE A 1 92 ? -4.520 17.602 12.697 1.00 53.31 92 PHE A C 1
ATOM 757 O O . PHE A 1 92 ? -3.933 18.540 12.170 1.00 53.31 92 PHE A O 1
ATOM 764 N N . SER A 1 93 ? -3.836 16.656 13.336 1.00 57.25 93 SER A N 1
ATOM 765 C CA . SER A 1 93 ? -2.381 16.647 13.398 1.00 57.25 93 SER A CA 1
ATOM 766 C C . SER A 1 93 ? -1.797 16.331 12.027 1.00 57.25 93 SER A C 1
ATOM 768 O O . SER A 1 93 ? -2.159 15.313 11.432 1.00 57.25 93 SER A O 1
ATOM 770 N N . THR A 1 94 ? -0.840 17.149 11.586 1.00 60.50 94 THR A N 1
ATOM 771 C CA . THR A 1 94 ? 0.008 16.874 10.423 1.00 60.50 94 THR A CA 1
ATOM 772 C C . THR A 1 94 ? 0.476 15.415 10.454 1.00 60.50 94 THR A C 1
ATOM 774 O O . THR A 1 94 ? 1.032 14.988 11.475 1.00 60.50 94 THR A O 1
ATOM 777 N N . PRO A 1 95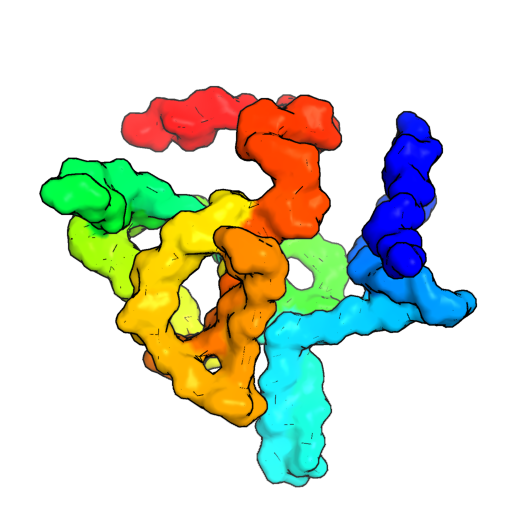 ? 0.243 14.625 9.388 1.00 65.75 95 PRO A N 1
ATOM 778 C CA . PRO A 1 95 ? 0.648 13.230 9.371 1.00 65.75 95 PRO A CA 1
ATOM 779 C C . PRO A 1 95 ? 2.159 13.133 9.572 1.00 65.75 95 PRO A C 1
ATOM 781 O O . PRO A 1 95 ? 2.941 13.745 8.845 1.00 65.75 95 PRO A O 1
ATOM 784 N N . LYS A 1 96 ? 2.573 12.370 10.587 1.00 74.19 96 LYS A N 1
ATOM 785 C CA . LYS A 1 96 ? 3.987 12.117 10.851 1.00 74.19 96 LYS A CA 1
ATOM 786 C C . LYS A 1 96 ? 4.433 10.931 10.009 1.00 74.19 96 LYS A C 1
ATOM 788 O O . LYS A 1 96 ? 4.008 9.802 10.252 1.00 74.19 96 LYS A O 1
ATOM 793 N N . PHE A 1 97 ? 5.289 11.207 9.037 1.00 81.94 97 PHE A N 1
ATOM 794 C CA . PHE A 1 97 ? 5.894 10.191 8.192 1.00 81.94 97 PHE A CA 1
ATOM 795 C C . PHE A 1 97 ? 7.064 9.518 8.908 1.00 81.94 97 PHE A C 1
ATOM 797 O O . PHE A 1 97 ? 7.832 10.164 9.626 1.00 81.94 97 PHE A O 1
ATOM 804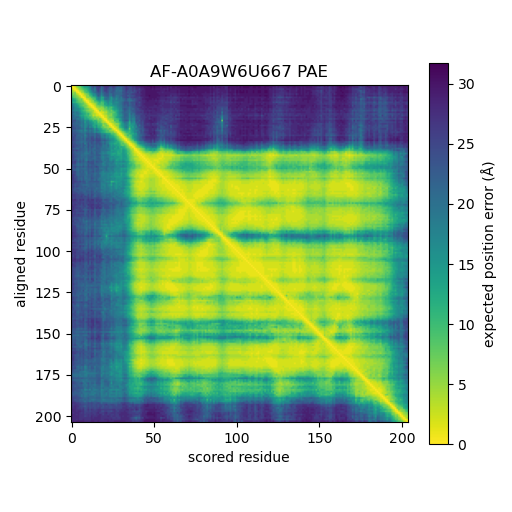 N N . SER A 1 98 ? 7.193 8.209 8.718 1.00 86.19 98 SER A N 1
ATOM 805 C CA . SER A 1 98 ? 8.431 7.495 8.991 1.00 86.19 98 SER A CA 1
ATOM 806 C C . SER A 1 98 ? 9.509 7.925 8.002 1.00 86.19 98 SER A C 1
ATOM 808 O O . SER A 1 98 ? 9.202 8.381 6.901 1.00 86.19 98 SER A O 1
ATOM 810 N N . GLU A 1 99 ? 10.767 7.669 8.351 1.00 88.56 99 GLU A N 1
ATOM 811 C CA . GLU A 1 99 ? 11.844 7.660 7.362 1.00 88.56 99 GLU A CA 1
ATOM 812 C C . GLU A 1 99 ? 11.504 6.705 6.209 1.00 88.56 99 GLU A C 1
ATOM 814 O O . GLU A 1 99 ? 10.812 5.690 6.403 1.00 88.56 99 GLU A O 1
ATOM 819 N N . THR A 1 100 ? 11.981 7.049 5.013 1.00 91.44 100 THR A N 1
ATOM 820 C CA . THR A 1 100 ? 11.873 6.199 3.827 1.00 91.44 100 THR A CA 1
ATOM 821 C C . THR A 1 100 ? 12.697 4.936 4.031 1.00 91.44 100 THR A C 1
ATOM 823 O O . THR A 1 100 ? 13.855 4.980 4.445 1.00 91.44 100 THR A O 1
ATOM 826 N N . LYS A 1 101 ? 12.089 3.791 3.740 1.00 92.19 101 LYS A N 1
ATOM 827 C CA . LYS A 1 101 ? 12.698 2.468 3.836 1.00 92.19 101 LYS A CA 1
ATOM 828 C C . LYS A 1 101 ? 12.835 1.873 2.450 1.00 92.19 101 LYS A C 1
ATOM 830 O O . LYS A 1 101 ? 11.926 2.005 1.637 1.00 92.19 101 LYS A O 1
ATOM 835 N N . ASN A 1 102 ? 13.925 1.144 2.244 1.00 94.00 102 ASN A N 1
ATOM 836 C CA . ASN A 1 102 ? 14.214 0.461 0.991 1.00 94.00 102 ASN A CA 1
ATOM 837 C C . ASN A 1 102 ? 14.397 -1.035 1.254 1.00 94.00 102 ASN A C 1
ATOM 839 O O . ASN A 1 102 ? 15.080 -1.421 2.206 1.00 94.00 102 ASN A O 1
ATOM 843 N N . ILE A 1 103 ? 13.796 -1.878 0.416 1.00 94.56 103 ILE A N 1
ATOM 844 C CA . ILE A 1 103 ? 14.012 -3.329 0.425 1.00 94.56 103 ILE A CA 1
ATOM 845 C C . ILE A 1 103 ? 14.535 -3.735 -0.947 1.00 94.56 103 ILE A C 1
ATOM 847 O O . ILE A 1 103 ? 13.852 -3.548 -1.952 1.00 94.56 103 ILE A O 1
ATOM 851 N N . TYR A 1 104 ? 15.728 -4.324 -0.965 1.00 94.94 104 TYR A N 1
ATOM 852 C CA . TYR A 1 104 ? 16.424 -4.742 -2.178 1.00 94.94 104 TYR A CA 1
ATOM 853 C C . TYR A 1 104 ? 16.362 -6.260 -2.385 1.00 94.94 104 TYR A C 1
ATOM 855 O O . TYR A 1 104 ? 16.266 -7.037 -1.434 1.00 94.94 104 TYR A O 1
ATOM 863 N N . GLY A 1 105 ? 16.500 -6.676 -3.641 1.00 91.56 105 GLY A N 1
ATOM 864 C CA . GLY A 1 105 ? 16.580 -8.069 -4.069 1.00 91.56 105 GLY A CA 1
ATOM 865 C C . GLY A 1 105 ? 15.269 -8.618 -4.631 1.00 91.56 105 GLY A C 1
ATOM 866 O O . GLY A 1 105 ? 14.196 -8.034 -4.488 1.00 91.56 105 GLY A O 1
ATOM 867 N N . PHE A 1 106 ? 15.357 -9.775 -5.288 1.00 90.19 106 PHE A N 1
ATOM 868 C CA . PHE A 1 106 ? 14.183 -10.457 -5.828 1.00 90.19 106 PHE A CA 1
ATOM 869 C C . PHE A 1 106 ? 13.235 -10.899 -4.707 1.00 90.19 106 PHE A C 1
ATOM 871 O O . PHE A 1 106 ? 13.664 -11.423 -3.677 1.00 90.19 106 PHE A O 1
ATOM 878 N N . GLY A 1 107 ? 11.931 -10.710 -4.915 1.00 91.00 107 GLY A N 1
ATOM 879 C CA . GLY A 1 107 ? 10.926 -10.972 -3.886 1.00 91.00 107 GLY A CA 1
ATOM 880 C C . GLY A 1 107 ? 10.747 -9.818 -2.892 1.00 91.00 107 GLY A C 1
ATOM 881 O O . GLY A 1 107 ? 10.093 -10.012 -1.859 1.00 91.00 107 GLY A O 1
ATOM 882 N N . CYS A 1 108 ? 11.313 -8.635 -3.170 1.00 94.56 108 CYS A N 1
ATOM 883 C CA . CYS A 1 108 ? 11.133 -7.436 -2.351 1.00 94.56 108 CYS A CA 1
ATOM 884 C C . CYS A 1 108 ? 9.651 -7.065 -2.187 1.00 94.56 108 CYS A C 1
ATOM 886 O O . CYS A 1 108 ? 9.257 -6.582 -1.130 1.00 94.56 108 CYS A O 1
ATOM 888 N N . GLU A 1 109 ? 8.797 -7.388 -3.159 1.00 94.56 109 GLU A N 1
ATOM 889 C CA . GLU A 1 109 ? 7.361 -7.128 -3.124 1.00 94.56 109 GLU A CA 1
ATOM 890 C C . GLU A 1 109 ? 6.642 -7.886 -2.000 1.00 94.56 109 GLU A C 1
ATOM 892 O O . GLU A 1 109 ? 5.761 -7.344 -1.331 1.00 94.56 109 GLU A O 1
ATOM 897 N N . LYS A 1 110 ? 7.055 -9.130 -1.730 1.00 95.62 110 LYS A N 1
ATOM 898 C CA . LYS A 1 110 ? 6.504 -9.927 -0.630 1.00 95.62 110 LYS A CA 1
ATOM 899 C C . LYS A 1 110 ? 7.080 -9.474 0.706 1.00 95.62 110 LYS A C 1
ATOM 901 O O . LYS A 1 110 ? 6.334 -9.350 1.675 1.00 95.62 110 LYS A O 1
ATOM 906 N N . GLN A 1 111 ? 8.386 -9.213 0.750 1.00 96.50 111 GLN A N 1
ATOM 907 C CA . GLN A 1 111 ? 9.061 -8.711 1.949 1.00 96.50 111 GLN A CA 1
ATOM 908 C C . GLN A 1 111 ? 8.478 -7.364 2.392 1.00 96.50 111 GLN A C 1
ATOM 910 O O . GLN A 1 111 ? 8.256 -7.145 3.580 1.00 96.50 111 GLN A O 1
ATOM 915 N N . PHE A 1 112 ? 8.131 -6.497 1.441 1.00 97.00 112 PHE A N 1
ATOM 916 C CA . PHE A 1 112 ? 7.427 -5.250 1.704 1.00 97.00 112 PHE A CA 1
ATOM 917 C C . PHE A 1 112 ? 6.081 -5.490 2.388 1.00 97.00 112 PHE A C 1
ATOM 919 O O . PHE A 1 112 ? 5.857 -4.944 3.469 1.00 97.00 112 PHE A O 1
ATOM 926 N N . LEU A 1 113 ? 5.230 -6.367 1.847 1.00 96.19 113 LEU A N 1
ATOM 927 C CA . LEU A 1 113 ? 3.955 -6.719 2.483 1.00 96.19 113 LEU A CA 1
ATOM 928 C C . LEU A 1 113 ? 4.135 -7.323 3.888 1.00 96.19 113 LEU A C 1
ATOM 930 O O . LEU A 1 113 ? 3.316 -7.086 4.778 1.00 96.19 113 LEU A O 1
ATOM 934 N N . GLU A 1 114 ? 5.201 -8.096 4.107 1.00 96.06 114 GLU A N 1
ATOM 935 C CA . GLU A 1 114 ? 5.546 -8.672 5.414 1.00 96.06 114 GLU A CA 1
ATOM 936 C C . GLU A 1 114 ? 6.053 -7.619 6.407 1.00 96.06 114 GLU A C 1
ATOM 938 O O . GLU A 1 114 ? 5.762 -7.732 7.600 1.00 96.06 114 GLU A O 1
ATOM 943 N N . SER A 1 115 ? 6.720 -6.570 5.918 1.00 94.56 115 SER A N 1
ATOM 944 C CA . SER A 1 115 ? 7.219 -5.451 6.727 1.00 94.56 115 SER A CA 1
ATOM 945 C C . SER A 1 115 ? 6.113 -4.540 7.268 1.00 94.56 115 SER A C 1
ATOM 947 O O . SER A 1 115 ? 6.331 -3.811 8.237 1.00 94.56 115 SER A O 1
ATOM 949 N N . LEU A 1 116 ? 4.918 -4.588 6.668 1.00 94.00 116 LEU A N 1
ATOM 950 C CA . LEU A 1 116 ? 3.771 -3.820 7.141 1.00 94.00 116 LEU A CA 1
ATOM 951 C C . LEU A 1 116 ? 3.334 -4.307 8.534 1.00 94.00 116 LEU A C 1
ATOM 953 O O . LEU A 1 116 ? 3.388 -5.518 8.794 1.00 94.00 116 LEU A O 1
ATOM 957 N N . PRO A 1 117 ? 2.835 -3.421 9.419 1.00 89.31 117 PRO A N 1
ATOM 958 C CA . PRO A 1 117 ? 2.400 -3.812 10.759 1.00 89.31 117 PRO A CA 1
ATOM 959 C C . PRO A 1 117 ? 1.358 -4.938 10.726 1.00 89.31 117 PRO A C 1
ATOM 961 O O . PRO A 1 117 ? 0.450 -4.928 9.897 1.00 89.31 117 PRO A O 1
ATOM 964 N N . GLU A 1 118 ? 1.444 -5.922 11.619 1.00 90.38 118 GLU A N 1
ATOM 965 C CA . GLU A 1 118 ? 0.422 -6.973 11.695 1.00 90.38 118 GLU A CA 1
ATOM 966 C C . GLU A 1 118 ? -0.933 -6.438 12.181 1.00 90.38 118 GLU A C 1
ATOM 968 O O . GLU A 1 118 ? -0.988 -5.492 12.962 1.00 90.38 118 GLU A O 1
ATOM 973 N N . LYS A 1 119 ? -2.034 -7.095 11.772 1.00 89.75 119 LYS A N 1
ATOM 974 C CA . LYS A 1 119 ? -3.411 -6.761 12.200 1.00 89.75 119 LYS A CA 1
ATOM 975 C C . LYS A 1 119 ? -3.755 -5.280 11.996 1.00 89.75 119 LYS A C 1
ATOM 977 O O . LYS A 1 119 ? -4.368 -4.651 12.857 1.00 89.75 119 LYS A O 1
ATOM 982 N N . SER A 1 120 ? -3.330 -4.734 10.862 1.00 92.56 120 SER A N 1
ATOM 983 C CA . SER A 1 120 ? -3.446 -3.319 10.530 1.00 92.56 120 SER A CA 1
ATOM 984 C C . SER A 1 120 ? -4.272 -3.092 9.265 1.00 92.56 120 SER A C 1
ATOM 986 O O . SER A 1 120 ? -4.478 -4.007 8.461 1.00 92.56 120 SER A O 1
ATOM 988 N N . TYR A 1 121 ? -4.710 -1.846 9.104 1.00 92.62 121 TYR A N 1
ATOM 989 C CA . TYR A 1 121 ? -5.367 -1.324 7.912 1.00 92.62 121 TYR A CA 1
ATOM 990 C C . TYR A 1 121 ? -4.371 -0.425 7.181 1.00 92.62 121 TYR A C 1
ATOM 992 O O . TYR A 1 121 ? -3.831 0.498 7.792 1.00 92.62 121 TYR A O 1
ATOM 1000 N N . ASN A 1 122 ? -4.091 -0.708 5.910 1.00 94.19 122 ASN A N 1
ATOM 1001 C CA . ASN A 1 122 ? -3.021 -0.056 5.155 1.00 94.19 122 ASN A CA 1
ATOM 1002 C C . ASN A 1 122 ? -3.557 0.477 3.830 1.00 94.19 122 ASN A C 1
ATOM 1004 O O . ASN A 1 122 ? -3.950 -0.289 2.950 1.00 94.19 122 ASN A O 1
ATOM 1008 N N . LEU A 1 123 ? -3.590 1.799 3.705 1.00 91.44 123 LEU A N 1
ATOM 1009 C CA . LEU A 1 123 ? -3.915 2.504 2.479 1.00 91.44 123 LEU A CA 1
ATOM 1010 C C . LEU A 1 123 ? -2.614 2.779 1.727 1.00 91.44 123 LEU A C 1
ATOM 1012 O O . LEU A 1 123 ? -1.824 3.623 2.137 1.00 91.44 123 LEU A O 1
ATOM 1016 N N . LEU A 1 124 ? -2.396 2.051 0.644 1.00 92.94 124 LEU A N 1
ATOM 1017 C CA . LEU A 1 124 ? -1.214 2.133 -0.195 1.00 92.94 124 LEU A CA 1
ATOM 1018 C C . LEU A 1 124 ? -1.475 3.069 -1.376 1.00 92.94 124 LEU A C 1
ATOM 1020 O O . LEU A 1 124 ? -2.473 2.926 -2.081 1.00 92.94 124 LEU A O 1
ATOM 1024 N N . TRP A 1 125 ? -0.550 3.985 -1.617 1.00 88.56 125 TRP A N 1
ATOM 1025 C CA . TRP A 1 125 ? -0.544 4.898 -2.748 1.00 88.56 125 TRP A CA 1
ATOM 1026 C C . TRP A 1 125 ? 0.697 4.664 -3.592 1.00 88.56 125 TRP A C 1
ATOM 1028 O O . TRP A 1 125 ? 1.814 4.695 -3.080 1.00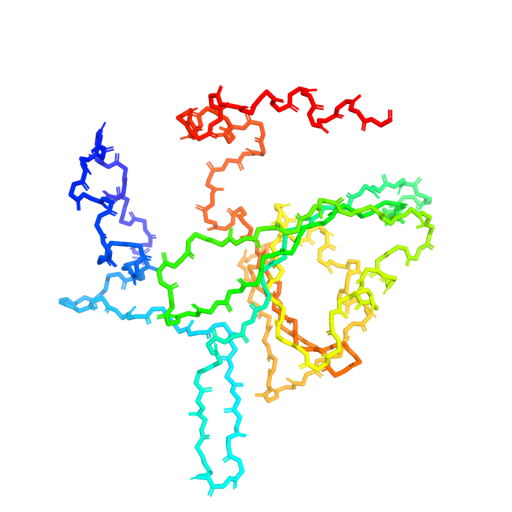 88.56 125 TRP A O 1
ATOM 1038 N N . ALA A 1 126 ? 0.478 4.486 -4.889 1.00 86.31 126 ALA A N 1
ATOM 1039 C CA . ALA A 1 126 ? 1.530 4.510 -5.895 1.00 86.31 126 ALA A CA 1
ATOM 1040 C C . ALA A 1 126 ? 1.133 5.455 -7.029 1.00 86.31 126 ALA A C 1
ATOM 1042 O O . ALA A 1 126 ? -0.056 5.684 -7.294 1.00 86.31 126 ALA A O 1
ATOM 1043 N N . TYR A 1 127 ? 2.135 6.013 -7.699 1.00 80.25 127 TYR A N 1
ATOM 1044 C CA . TYR A 1 127 ? 1.932 6.795 -8.908 1.00 80.25 127 TYR A CA 1
ATOM 1045 C C . TYR A 1 127 ? 1.861 5.839 -10.096 1.00 80.25 127 TYR A C 1
ATOM 1047 O O . TYR A 1 127 ? 2.792 5.080 -10.306 1.00 80.25 127 TYR A O 1
ATOM 1055 N N . ASN A 1 128 ? 0.773 5.855 -10.872 1.00 77.62 128 ASN A N 1
ATOM 1056 C CA . ASN A 1 128 ? 0.512 4.829 -11.888 1.00 77.62 128 ASN A CA 1
ATOM 1057 C C . ASN A 1 128 ? 0.375 3.423 -11.277 1.00 77.62 128 ASN A C 1
ATOM 1059 O O . ASN A 1 128 ? 0.916 2.445 -11.799 1.00 77.62 128 ASN A O 1
ATOM 1063 N N . ALA A 1 129 ? -0.402 3.308 -10.193 1.00 77.25 129 ALA A N 1
ATOM 1064 C CA . ALA A 1 129 ? -0.469 2.085 -9.392 1.00 77.25 129 ALA A CA 1
ATOM 1065 C C . ALA A 1 129 ? -0.858 0.827 -10.189 1.00 77.25 129 ALA A C 1
ATOM 1067 O O . ALA A 1 129 ? -0.598 -0.276 -9.727 1.00 77.25 129 ALA A O 1
ATOM 1068 N N . GLY A 1 130 ? -1.449 0.940 -11.384 1.00 77.00 130 GLY A N 1
ATOM 1069 C CA . GLY A 1 130 ? -1.699 -0.212 -12.256 1.00 77.00 130 GLY A CA 1
ATOM 1070 C C . GLY A 1 130 ? -0.440 -1.025 -12.592 1.00 77.00 130 GLY A C 1
ATOM 1071 O O . GLY A 1 130 ? -0.524 -2.246 -12.720 1.00 77.00 130 GLY A O 1
ATOM 1072 N N . PHE A 1 131 ? 0.727 -0.381 -12.693 1.00 83.81 131 PHE A N 1
ATOM 1073 C CA . PHE A 1 131 ? 1.992 -1.075 -12.934 1.00 83.81 131 PHE A CA 1
ATOM 1074 C C . PHE A 1 131 ? 2.533 -1.726 -11.658 1.00 83.81 131 PHE A C 1
ATOM 1076 O O . PHE A 1 131 ? 2.799 -2.924 -11.658 1.00 83.81 131 PHE A O 1
ATOM 1083 N N . ASP A 1 132 ? 2.641 -0.972 -10.569 1.00 84.12 132 ASP A N 1
ATOM 1084 C CA . ASP A 1 132 ? 3.269 -1.430 -9.324 1.00 84.12 132 ASP A CA 1
ATOM 1085 C C . ASP A 1 132 ? 2.400 -2.403 -8.530 1.00 84.12 132 ASP A C 1
ATOM 1087 O O . ASP A 1 132 ? 2.874 -3.411 -8.000 1.00 84.12 132 ASP A O 1
ATOM 1091 N N . SER A 1 133 ? 1.089 -2.150 -8.486 1.00 85.75 133 SER A N 1
ATOM 1092 C CA . SER A 1 133 ? 0.153 -2.962 -7.705 1.00 85.75 133 SER A CA 1
ATOM 1093 C C . SER A 1 133 ? 0.155 -4.420 -8.142 1.00 85.75 133 SER A C 1
ATOM 1095 O O . SER A 1 133 ? 0.034 -5.294 -7.288 1.00 85.75 133 SER A O 1
ATOM 1097 N N . ARG A 1 134 ? 0.375 -4.725 -9.429 1.00 87.88 134 ARG A N 1
ATOM 1098 C CA . ARG A 1 134 ? 0.375 -6.110 -9.934 1.00 87.88 134 ARG A CA 1
ATOM 1099 C C . ARG A 1 134 ? 1.400 -7.003 -9.225 1.00 87.88 134 ARG A C 1
ATOM 1101 O O . ARG A 1 134 ? 1.159 -8.200 -9.076 1.00 87.88 134 ARG A O 1
ATOM 1108 N N . PHE A 1 135 ? 2.510 -6.431 -8.749 1.00 90.44 135 PHE A N 1
ATOM 1109 C CA . PHE A 1 135 ? 3.519 -7.158 -7.979 1.00 90.44 135 PHE A CA 1
ATOM 1110 C C . PHE A 1 135 ? 3.017 -7.530 -6.580 1.00 90.44 135 PHE A C 1
ATOM 1112 O O . PHE A 1 135 ? 3.388 -8.574 -6.052 1.00 90.44 135 PHE A O 1
ATOM 1119 N N . LEU A 1 136 ? 2.122 -6.728 -6.003 1.00 93.00 136 LEU A N 1
ATOM 1120 C CA . LEU A 1 136 ? 1.501 -6.987 -4.705 1.00 93.00 136 LEU A CA 1
ATOM 1121 C C . LEU A 1 136 ? 0.287 -7.911 -4.824 1.00 93.00 136 LEU A C 1
ATOM 1123 O O . LEU A 1 136 ? 0.126 -8.828 -4.018 1.00 93.00 136 LEU A O 1
ATOM 1127 N N . LEU A 1 137 ? -0.552 -7.703 -5.846 1.00 90.06 137 LEU A N 1
ATOM 1128 C CA . LEU A 1 137 ? -1.830 -8.405 -6.009 1.00 90.06 137 LEU A CA 1
ATOM 1129 C C . LEU A 1 137 ? -1.656 -9.930 -6.060 1.00 90.06 137 LEU A C 1
ATOM 1131 O O . LEU A 1 137 ? -2.467 -10.645 -5.481 1.00 90.06 137 LEU A O 1
ATOM 1135 N N . LYS A 1 138 ? -0.565 -10.436 -6.656 1.00 89.88 138 LYS A N 1
ATOM 1136 C CA . LYS A 1 138 ? -0.245 -11.879 -6.703 1.00 89.88 138 LYS A CA 1
ATOM 1137 C C . LYS A 1 138 ? -0.027 -12.526 -5.325 1.00 89.88 138 LYS A C 1
ATOM 1139 O O . LYS A 1 138 ? -0.047 -13.749 -5.214 1.00 89.88 138 LYS A O 1
ATOM 1144 N N . HIS A 1 139 ? 0.218 -11.731 -4.286 1.00 92.88 139 HIS A N 1
ATOM 1145 C CA . HIS A 1 139 ? 0.419 -12.203 -2.915 1.00 92.88 139 HIS A CA 1
ATOM 1146 C C . HIS A 1 139 ? -0.800 -11.987 -2.019 1.00 92.88 139 HIS A C 1
ATOM 1148 O O . HIS A 1 139 ? -0.848 -12.530 -0.914 1.00 92.88 139 HIS A O 1
ATOM 1154 N N . MET A 1 140 ? -1.767 -11.194 -2.474 1.00 92.56 140 MET A N 1
ATOM 1155 C CA . MET A 1 140 ? -2.959 -10.848 -1.716 1.00 92.56 140 MET A CA 1
ATOM 1156 C C . MET A 1 140 ? -4.069 -11.880 -1.930 1.00 92.56 140 MET A C 1
ATOM 1158 O O . MET A 1 140 ? -4.157 -12.548 -2.956 1.00 92.56 140 MET A O 1
ATOM 1162 N N . THR A 1 141 ? -4.944 -11.994 -0.938 1.00 90.44 141 THR A N 1
ATOM 1163 C CA . THR A 1 141 ? -6.164 -12.798 -0.994 1.00 90.44 141 THR A CA 1
ATOM 1164 C C . THR A 1 141 ? -7.383 -11.895 -1.106 1.00 90.44 141 THR A C 1
ATOM 1166 O O . THR A 1 141 ? -7.469 -10.887 -0.397 1.00 90.44 141 THR A O 1
ATOM 1169 N N . PHE A 1 142 ? -8.345 -12.295 -1.935 1.00 86.75 142 PHE A N 1
ATOM 1170 C CA . PHE A 1 142 ? -9.559 -11.536 -2.223 1.00 86.75 142 PHE A CA 1
ATOM 1171 C C . PHE A 1 142 ? -10.805 -12.303 -1.764 1.00 86.75 142 PHE A C 1
ATOM 1173 O O . PHE A 1 142 ? -10.863 -13.527 -1.865 1.00 86.75 142 PHE A O 1
ATOM 1180 N N . SER A 1 143 ? -11.799 -11.581 -1.249 1.00 77.44 143 SER A N 1
ATOM 1181 C CA . SER A 1 143 ? -13.091 -12.118 -0.798 1.00 77.44 143 SER A CA 1
ATOM 1182 C C . SER A 1 143 ? -14.215 -11.391 -1.524 1.00 77.44 143 SER A C 1
ATOM 1184 O O . SER A 1 143 ? -14.299 -10.167 -1.466 1.00 77.44 143 SER A O 1
ATOM 1186 N N . SER A 1 144 ? -15.132 -12.120 -2.157 1.00 68.50 144 SER A N 1
ATOM 1187 C CA . SER A 1 144 ? -16.257 -11.524 -2.896 1.00 68.50 144 SER A CA 1
ATOM 1188 C C . SER A 1 144 ? -17.202 -10.673 -2.038 1.00 68.50 144 SER A C 1
ATOM 1190 O O . SER A 1 144 ? -17.984 -9.902 -2.585 1.00 68.50 144 SER A O 1
ATOM 1192 N N . ARG A 1 145 ? -17.152 -10.811 -0.707 1.00 71.12 145 ARG A N 1
ATOM 1193 C CA . ARG A 1 145 ? -17.998 -10.060 0.233 1.00 71.12 145 ARG A CA 1
ATOM 1194 C C . ARG A 1 145 ? -17.353 -8.776 0.743 1.00 71.12 145 ARG A C 1
ATOM 1196 O O . ARG A 1 145 ? -18.062 -7.810 0.995 1.00 71.12 145 ARG A O 1
ATOM 1203 N N . ASP A 1 146 ? -16.030 -8.787 0.877 1.00 69.12 146 ASP A N 1
ATOM 1204 C CA . ASP A 1 146 ? -15.300 -7.786 1.661 1.00 69.12 146 ASP A CA 1
ATOM 1205 C C . ASP A 1 146 ? -14.192 -7.098 0.862 1.00 69.12 146 ASP A C 1
ATOM 1207 O O . ASP A 1 146 ? -13.479 -6.278 1.419 1.00 69.12 146 ASP A O 1
ATOM 1211 N N . THR A 1 147 ? -14.012 -7.440 -0.417 1.00 80.00 147 THR A N 1
ATOM 1212 C CA . THR A 1 147 ? -12.994 -6.840 -1.287 1.00 80.00 147 THR A CA 1
ATOM 1213 C C . THR A 1 147 ? -13.605 -6.291 -2.560 1.00 80.00 147 THR A C 1
ATOM 1215 O O . THR A 1 147 ? -14.645 -6.762 -3.023 1.00 80.00 147 THR A O 1
ATOM 1218 N N . ASN A 1 148 ? -12.952 -5.290 -3.141 1.00 78.50 148 ASN A N 1
ATOM 1219 C CA . ASN A 1 148 ? -13.341 -4.709 -4.413 1.00 78.50 148 ASN A CA 1
ATOM 1220 C C . ASN A 1 148 ? -12.119 -4.387 -5.278 1.00 78.50 148 ASN A C 1
ATOM 1222 O O . ASN A 1 148 ? -11.016 -4.141 -4.794 1.00 78.50 148 ASN A O 1
ATOM 1226 N N . MET A 1 149 ? -12.344 -4.380 -6.585 1.00 78.69 149 MET A N 1
ATOM 1227 C CA . MET A 1 149 ? -11.407 -3.856 -7.565 1.00 78.69 149 MET A CA 1
ATOM 1228 C C . MET A 1 149 ? -12.183 -2.875 -8.432 1.00 78.69 149 MET A C 1
ATOM 1230 O O . MET A 1 149 ? -13.283 -3.185 -8.895 1.00 78.69 149 MET A O 1
ATOM 1234 N N . ILE A 1 150 ? -11.663 -1.661 -8.561 1.00 75.56 150 ILE A N 1
ATOM 1235 C CA . ILE A 1 150 ? -12.297 -0.587 -9.317 1.00 75.56 150 ILE A CA 1
ATOM 1236 C C . ILE A 1 150 ? -11.377 -0.248 -10.474 1.00 75.56 150 ILE A C 1
ATOM 1238 O O . ILE A 1 150 ? -10.347 0.401 -10.282 1.00 75.56 150 ILE A O 1
ATOM 1242 N N . ASP A 1 151 ? -11.812 -0.619 -11.670 1.00 73.31 151 ASP A N 1
ATOM 1243 C CA . ASP A 1 151 ? -11.107 -0.332 -12.910 1.00 73.31 151 ASP A CA 1
ATOM 1244 C C . ASP A 1 151 ? -11.840 0.748 -13.707 1.00 73.31 151 ASP A C 1
ATOM 1246 O O . ASP A 1 151 ? -13.066 0.884 -13.674 1.00 73.31 151 ASP A O 1
ATOM 1250 N N . CYS A 1 152 ? -11.080 1.560 -14.431 1.00 67.00 152 CYS A N 1
ATOM 1251 C CA . CYS A 1 152 ? -11.597 2.539 -15.378 1.00 67.00 152 CYS A CA 1
ATOM 1252 C C . CYS A 1 152 ? -10.882 2.356 -16.715 1.00 67.00 152 CYS A C 1
ATOM 1254 O O . CYS A 1 152 ? -9.843 2.965 -16.972 1.00 67.00 152 CYS A O 1
ATOM 1256 N N . GLY A 1 153 ? -11.453 1.500 -17.565 1.00 72.12 153 GLY A N 1
ATOM 1257 C CA . GLY A 1 153 ? -10.850 1.126 -18.841 1.00 72.12 153 GLY A CA 1
ATOM 1258 C C . GLY A 1 153 ? -9.581 0.310 -18.616 1.00 72.12 153 GLY 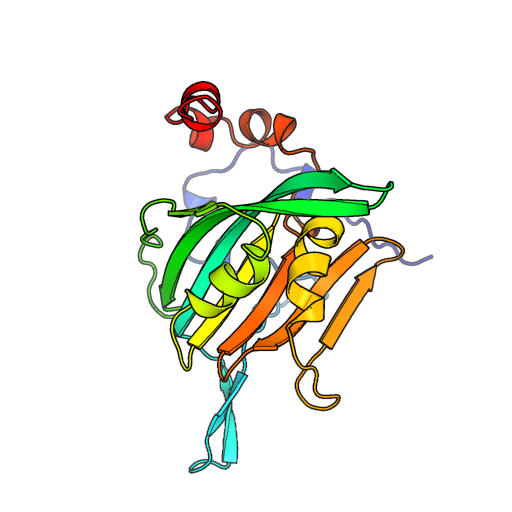A C 1
ATOM 1259 O O . GLY A 1 153 ? -9.646 -0.799 -18.103 1.00 72.12 153 GLY A O 1
ATOM 1260 N N . THR A 1 154 ? -8.430 0.869 -18.985 1.00 65.75 154 THR A N 1
ATOM 1261 C CA . THR A 1 154 ? -7.119 0.206 -18.883 1.00 65.75 154 THR A CA 1
ATOM 1262 C C . THR A 1 154 ? -6.380 0.481 -17.572 1.00 65.75 154 THR A C 1
ATOM 1264 O O . THR A 1 154 ? -5.264 -0.003 -17.395 1.00 65.75 154 THR A O 1
ATOM 1267 N N . LYS A 1 155 ? -6.960 1.276 -16.663 1.00 69.81 155 LYS A N 1
ATOM 1268 C CA . LYS A 1 155 ? -6.310 1.689 -15.413 1.00 69.81 155 LYS A CA 1
ATOM 1269 C C . LYS A 1 155 ? -7.049 1.160 -14.192 1.00 69.81 155 LYS A C 1
ATOM 1271 O O . LYS A 1 155 ? -8.261 1.351 -14.075 1.00 69.81 155 LYS A O 1
ATOM 1276 N N . ILE A 1 156 ? -6.290 0.590 -13.260 1.00 74.19 156 ILE A N 1
ATOM 1277 C CA . ILE A 1 156 ? -6.762 0.258 -11.914 1.00 74.19 156 ILE A CA 1
ATOM 1278 C C . ILE A 1 156 ? -6.818 1.558 -11.108 1.00 74.19 156 ILE A C 1
ATOM 1280 O O . ILE A 1 156 ? -5.812 2.254 -10.990 1.00 74.19 156 ILE A O 1
ATOM 1284 N N . LYS A 1 157 ? -7.985 1.890 -10.549 1.00 77.19 157 LYS A N 1
ATOM 1285 C CA . LYS A 1 157 ? -8.142 3.014 -9.609 1.00 77.19 157 LYS A CA 1
ATOM 1286 C C . LYS A 1 157 ? -7.986 2.579 -8.166 1.00 77.19 157 LYS A C 1
ATOM 1288 O O . LYS A 1 157 ? -7.464 3.334 -7.346 1.00 77.19 157 LYS A O 1
ATOM 1293 N N . GLN A 1 158 ? -8.493 1.389 -7.860 1.00 85.50 158 GLN A N 1
ATOM 1294 C CA . 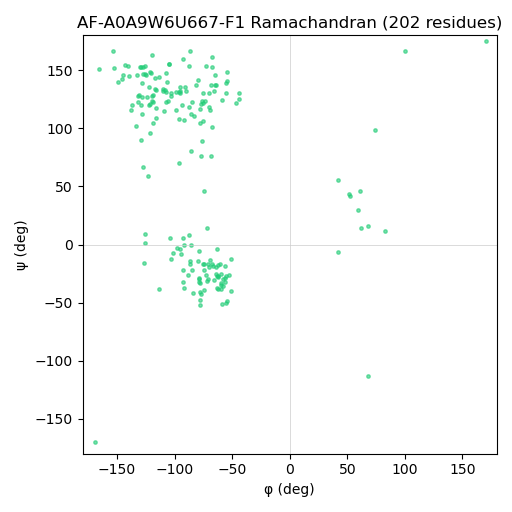GLN A 1 158 ? -8.437 0.822 -6.527 1.00 85.50 158 GLN A CA 1
ATOM 1295 C C . GLN A 1 158 ? -8.372 -0.699 -6.589 1.00 85.50 158 GLN A C 1
ATOM 1297 O O . GLN A 1 158 ? -9.112 -1.318 -7.350 1.00 85.50 158 GLN A O 1
ATOM 1302 N N . ALA A 1 159 ? -7.564 -1.287 -5.716 1.00 86.88 159 ALA A N 1
ATOM 1303 C CA . ALA A 1 159 ? -7.622 -2.706 -5.408 1.00 86.88 159 ALA A CA 1
ATOM 1304 C C . ALA A 1 159 ? -7.644 -2.896 -3.893 1.00 86.88 159 ALA A C 1
ATOM 1306 O O . ALA A 1 159 ? -6.813 -2.344 -3.178 1.00 86.88 159 ALA A O 1
ATOM 1307 N N . HIS A 1 160 ? -8.598 -3.666 -3.392 1.00 89.88 160 HIS A N 1
ATOM 1308 C CA . HIS A 1 160 ? -8.759 -3.961 -1.974 1.00 89.88 160 HIS A CA 1
ATOM 1309 C C . HIS A 1 160 ? -8.577 -5.455 -1.757 1.00 89.88 160 HIS A C 1
ATOM 1311 O O . HIS A 1 160 ? -9.119 -6.260 -2.505 1.00 89.88 160 HIS A O 1
ATOM 1317 N N . GLY A 1 161 ? -7.797 -5.842 -0.757 1.00 92.00 161 GLY A N 1
ATOM 1318 C CA . GLY A 1 161 ? -7.565 -7.239 -0.427 1.00 92.00 161 GLY A CA 1
ATOM 1319 C C . GLY A 1 161 ? -6.855 -7.410 0.905 1.00 92.00 161 GLY A C 1
ATOM 1320 O O . GLY A 1 161 ? -6.682 -6.463 1.672 1.00 92.00 161 GLY A O 1
ATOM 1321 N N . PHE A 1 162 ? -6.431 -8.641 1.176 1.00 93.56 162 PHE A N 1
ATOM 1322 C CA . PHE A 1 162 ? -5.821 -9.006 2.450 1.00 93.56 162 PHE A CA 1
ATOM 1323 C C . PHE A 1 162 ? -4.472 -9.698 2.263 1.00 93.56 162 PHE A C 1
ATOM 1325 O O . PHE A 1 162 ? -4.289 -10.481 1.336 1.00 93.56 162 PHE A O 1
ATOM 1332 N N . PHE A 1 163 ? -3.543 -9.475 3.191 1.00 95.00 163 PHE A N 1
ATOM 1333 C CA . PHE A 1 163 ? -2.281 -10.210 3.278 1.00 95.00 163 PHE A CA 1
ATOM 1334 C C . PHE A 1 163 ? -1.955 -10.550 4.734 1.00 95.00 163 PHE A C 1
ATOM 1336 O O . PHE A 1 163 ? -1.740 -9.658 5.547 1.00 95.00 163 PHE A O 1
ATOM 1343 N N . LYS A 1 164 ? -1.915 -11.839 5.103 1.00 92.69 164 LYS A N 1
ATOM 1344 C CA . LYS A 1 164 ? -1.548 -12.305 6.463 1.00 92.69 164 LYS A CA 1
ATOM 1345 C C . LYS A 1 164 ? -2.171 -11.455 7.598 1.00 92.69 164 LYS A C 1
ATOM 1347 O O . LYS A 1 164 ? -1.458 -10.941 8.460 1.00 92.69 164 LYS A O 1
ATOM 1352 N N . ARG A 1 165 ? -3.506 -11.312 7.607 1.00 90.44 165 ARG A N 1
ATOM 1353 C CA . ARG A 1 165 ? -4.286 -10.501 8.580 1.00 90.44 165 ARG A CA 1
ATOM 1354 C C . ARG A 1 165 ? -4.083 -8.979 8.487 1.00 90.44 165 ARG A C 1
ATOM 1356 O O . ARG A 1 165 ? -4.427 -8.272 9.428 1.00 90.44 165 ARG A O 1
ATOM 1363 N N . ARG A 1 166 ? -3.513 -8.481 7.396 1.00 93.88 166 ARG A N 1
ATOM 1364 C CA . ARG A 1 166 ? -3.427 -7.055 7.070 1.00 93.88 166 ARG A CA 1
ATOM 1365 C C . ARG A 1 166 ? -4.466 -6.764 6.009 1.00 93.88 166 ARG A C 1
ATOM 1367 O O . ARG A 1 166 ? -4.530 -7.492 5.019 1.00 93.88 166 ARG A O 1
ATOM 1374 N N . GLU A 1 167 ? -5.266 -5.739 6.226 1.00 94.50 167 GLU A N 1
ATOM 1375 C CA . GLU A 1 167 ? -6.181 -5.235 5.213 1.00 94.50 167 GLU A CA 1
ATOM 1376 C C . GLU A 1 167 ? -5.468 -4.157 4.406 1.00 94.50 167 GLU A C 1
ATOM 1378 O O . GLU A 1 167 ? -4.783 -3.297 4.969 1.00 94.50 167 GLU A O 1
ATOM 1383 N N . ILE A 1 168 ? -5.563 -4.256 3.085 1.00 94.25 168 ILE A N 1
ATOM 1384 C CA . ILE A 1 168 ? -4.780 -3.457 2.152 1.00 94.25 168 ILE A CA 1
ATOM 1385 C C . ILE A 1 168 ? -5.723 -2.884 1.107 1.00 94.25 168 ILE A C 1
ATOM 1387 O O . ILE A 1 168 ? -6.392 -3.627 0.392 1.00 94.25 168 ILE A O 1
ATOM 1391 N N . VAL A 1 169 ? -5.737 -1.562 0.993 1.00 91.25 169 VAL A N 1
ATOM 1392 C CA . VAL A 1 169 ? -6.393 -0.840 -0.098 1.00 91.25 169 VAL A CA 1
ATOM 1393 C C . VAL A 1 169 ? -5.305 -0.110 -0.863 1.00 91.25 169 VAL A C 1
ATOM 1395 O O . VAL A 1 169 ? -4.632 0.740 -0.299 1.00 91.25 169 VAL A O 1
ATOM 1398 N N . ILE A 1 170 ? -5.122 -0.436 -2.134 1.00 90.56 170 ILE A N 1
ATOM 1399 C CA . ILE A 1 170 ? -4.185 0.227 -3.038 1.00 90.56 170 ILE A CA 1
ATOM 1400 C C . ILE A 1 170 ? -4.975 1.231 -3.867 1.00 90.56 170 ILE A C 1
ATOM 1402 O O . ILE A 1 170 ? -6.009 0.868 -4.428 1.00 90.56 170 ILE A O 1
ATOM 1406 N N . LYS A 1 171 ? -4.497 2.471 -3.964 1.00 87.75 171 LYS A N 1
ATOM 1407 C CA . LYS A 1 171 ? -5.064 3.521 -4.813 1.00 87.75 171 LYS A CA 1
ATOM 1408 C C . LYS A 1 171 ? -4.014 4.106 -5.746 1.00 87.75 171 LYS A C 1
ATOM 1410 O O . LYS A 1 171 ? -2.840 4.228 -5.401 1.00 87.75 171 LYS A O 1
ATOM 1415 N N . ASP A 1 172 ? -4.474 4.492 -6.929 1.00 83.56 172 ASP A N 1
ATOM 1416 C CA . ASP A 1 172 ? -3.653 5.175 -7.923 1.00 83.56 172 ASP A CA 1
ATOM 1417 C C . ASP A 1 172 ? -3.673 6.693 -7.714 1.00 83.56 172 ASP A C 1
ATOM 1419 O O . ASP A 1 172 ? -4.718 7.336 -7.846 1.00 83.56 172 ASP A O 1
ATOM 1423 N N . ALA A 1 173 ? -2.509 7.281 -7.442 1.00 78.31 173 ALA A N 1
ATOM 1424 C CA . ALA A 1 173 ? -2.369 8.727 -7.297 1.00 78.31 173 ALA A CA 1
ATOM 1425 C C . ALA A 1 173 ? -2.636 9.475 -8.620 1.00 78.31 173 ALA A C 1
ATOM 1427 O O . ALA A 1 173 ? -3.185 10.579 -8.597 1.00 78.31 173 ALA A O 1
ATOM 1428 N N . MET A 1 174 ? -2.355 8.864 -9.782 1.00 74.19 174 MET A N 1
ATOM 1429 C CA . MET A 1 174 ? -2.640 9.470 -11.096 1.00 74.19 174 MET A CA 1
ATOM 1430 C C . MET A 1 174 ? -4.136 9.599 -11.394 1.00 74.19 174 MET A C 1
ATOM 1432 O O . MET A 1 174 ? -4.532 10.353 -12.283 1.00 74.19 174 MET A O 1
ATOM 1436 N N . SER A 1 175 ? -4.987 8.881 -10.660 1.00 68.81 175 SER A N 1
ATOM 1437 C CA . SER A 1 175 ? -6.436 9.040 -10.771 1.00 68.81 175 SER A CA 1
ATOM 1438 C C . SER A 1 175 ? -6.929 10.370 -10.191 1.00 68.81 175 SER A C 1
ATOM 1440 O O . SER A 1 175 ? -8.048 10.778 -10.504 1.00 68.81 175 SER A O 1
ATOM 1442 N N . PHE A 1 176 ? -6.102 11.044 -9.385 1.00 66.81 176 PHE A N 1
ATOM 1443 C CA . PHE A 1 176 ? -6.388 12.345 -8.776 1.00 66.81 176 PHE A CA 1
ATOM 1444 C C . PHE A 1 176 ? -5.480 13.453 -9.321 1.00 66.81 176 PHE A C 1
ATOM 1446 O O . PHE A 1 176 ? -5.945 14.565 -9.553 1.00 66.81 176 PHE A O 1
ATOM 1453 N N . LEU A 1 177 ? -4.202 13.151 -9.560 1.00 67.44 177 LEU A N 1
ATOM 1454 C CA . LEU A 1 177 ? -3.217 14.100 -10.073 1.00 67.44 177 LEU A CA 1
ATOM 1455 C C . LEU A 1 177 ? -3.083 13.954 -11.591 1.00 67.44 177 LEU A C 1
ATOM 1457 O O . LEU A 1 177 ? -2.527 12.981 -12.101 1.00 67.44 177 LEU A O 1
ATOM 1461 N N . SER A 1 178 ? -3.591 14.941 -12.332 1.00 59.94 178 SER A N 1
ATOM 1462 C CA . SER A 1 178 ? -3.467 14.983 -13.788 1.00 59.94 178 SER A CA 1
ATOM 1463 C C . SER A 1 178 ? -2.053 15.417 -14.190 1.00 59.94 178 SER A C 1
ATOM 1465 O O . SER A 1 178 ? -1.783 16.606 -14.343 1.00 59.94 178 SER A O 1
ATOM 1467 N N . GLY A 1 179 ? -1.135 14.465 -14.345 1.00 64.81 179 GLY A N 1
ATOM 1468 C CA . GLY A 1 179 ? 0.238 14.745 -14.770 1.00 64.81 179 GLY A CA 1
ATOM 1469 C C . GLY A 1 179 ? 1.161 13.536 -14.648 1.00 64.81 179 GLY A C 1
ATOM 1470 O O . GLY A 1 179 ? 0.764 12.492 -14.141 1.00 64.81 179 GLY A O 1
ATOM 1471 N N . GLY A 1 180 ? 2.403 13.656 -15.110 1.00 68.75 180 GLY A N 1
ATOM 1472 C CA . GLY A 1 180 ? 3.468 12.712 -14.747 1.00 68.75 180 GLY A CA 1
ATOM 1473 C C . GLY A 1 180 ? 4.153 13.140 -13.443 1.00 68.75 180 GLY A C 1
ATOM 1474 O O . GLY A 1 180 ? 4.030 14.295 -13.043 1.00 68.75 180 GLY A O 1
ATOM 1475 N N . LEU A 1 181 ? 4.954 12.270 -12.822 1.00 71.06 181 LEU A N 1
ATOM 1476 C CA . LEU A 1 181 ? 5.782 12.645 -11.658 1.00 71.06 181 LEU A CA 1
ATOM 1477 C C . LEU A 1 181 ? 6.620 13.907 -11.929 1.00 71.06 181 LEU A C 1
ATOM 1479 O O . LEU A 1 181 ? 6.674 14.820 -11.112 1.00 71.06 181 LEU A O 1
ATOM 1483 N N . ARG A 1 182 ? 7.167 14.030 -13.146 1.00 71.38 182 ARG A N 1
ATOM 1484 C CA . ARG A 1 182 ? 7.949 15.198 -13.587 1.00 71.38 182 ARG A CA 1
ATOM 1485 C C . ARG A 1 182 ? 7.182 16.527 -13.538 1.00 71.38 182 ARG A C 1
ATOM 1487 O O . ARG A 1 182 ? 7.807 17.584 -13.465 1.00 71.38 182 ARG A O 1
ATOM 1494 N N . SER A 1 183 ? 5.851 16.511 -13.628 1.00 69.12 183 SER A N 1
ATOM 1495 C CA . SER A 1 183 ? 5.048 17.737 -13.549 1.00 69.12 183 SER A CA 1
ATOM 1496 C C . SER A 1 183 ? 4.690 18.135 -12.120 1.00 69.12 183 SER A C 1
ATOM 1498 O O . SER A 1 183 ? 4.357 19.298 -11.916 1.00 69.12 183 SER A O 1
ATOM 1500 N N . LEU A 1 184 ? 4.814 17.236 -11.137 1.00 71.56 184 LEU A N 1
ATOM 1501 C CA . LEU A 1 184 ? 4.465 17.517 -9.741 1.00 71.56 184 LEU A CA 1
ATOM 1502 C C . LEU A 1 184 ? 5.172 18.748 -9.158 1.00 71.56 184 LEU A C 1
ATOM 1504 O O . LEU A 1 184 ? 4.456 19.617 -8.668 1.00 71.56 184 LEU A O 1
ATOM 1508 N N . PRO A 1 185 ? 6.502 18.933 -9.286 1.00 69.38 185 PRO A N 1
ATOM 1509 C CA . PRO A 1 185 ? 7.144 20.141 -8.757 1.00 69.38 185 PRO A CA 1
ATOM 1510 C C . PRO A 1 185 ? 6.653 21.440 -9.405 1.00 69.38 185 PRO A C 1
ATOM 1512 O O . PRO A 1 185 ? 6.660 22.498 -8.785 1.00 69.38 185 PRO A O 1
ATOM 1515 N N . LYS A 1 186 ? 6.182 21.383 -10.658 1.00 68.81 186 LYS A N 1
ATOM 1516 C CA . LYS A 1 186 ? 5.574 22.546 -11.322 1.00 68.81 186 LYS A CA 1
ATOM 1517 C C . LYS A 1 186 ? 4.133 22.792 -10.875 1.00 68.81 186 LYS A C 1
ATOM 1519 O O . LYS A 1 186 ? 3.696 23.938 -10.929 1.00 68.81 186 LYS A O 1
ATOM 1524 N N . MET A 1 187 ? 3.411 21.737 -10.494 1.00 65.56 187 MET A N 1
ATOM 1525 C CA . MET A 1 187 ? 2.032 21.795 -9.997 1.00 65.56 187 MET A CA 1
ATOM 1526 C C . MET A 1 187 ? 1.971 22.231 -8.529 1.00 65.56 187 MET A C 1
ATOM 1528 O O . MET A 1 187 ? 1.039 22.925 -8.148 1.00 65.56 187 MET A O 1
ATOM 1532 N N . PHE A 1 188 ? 2.982 21.871 -7.736 1.00 69.56 188 PHE A N 1
ATOM 1533 C CA . PHE A 1 188 ? 3.073 22.151 -6.304 1.00 69.56 188 PHE A CA 1
ATOM 1534 C C . PHE A 1 188 ? 4.355 22.921 -5.983 1.00 69.56 188 PHE A C 1
ATOM 1536 O O . PHE A 1 188 ? 5.205 22.440 -5.236 1.00 69.56 188 PHE A O 1
ATOM 1543 N N . LYS A 1 189 ? 4.515 24.104 -6.588 1.00 64.06 189 LYS A N 1
ATOM 1544 C CA . LYS A 1 189 ? 5.740 24.911 -6.461 1.00 64.06 189 LYS A CA 1
ATOM 1545 C C . LYS A 1 189 ? 6.078 25.206 -5.000 1.00 64.06 189 LYS A C 1
ATOM 1547 O O . LYS A 1 189 ? 7.164 24.853 -4.568 1.00 64.06 189 LYS A O 1
ATOM 1552 N N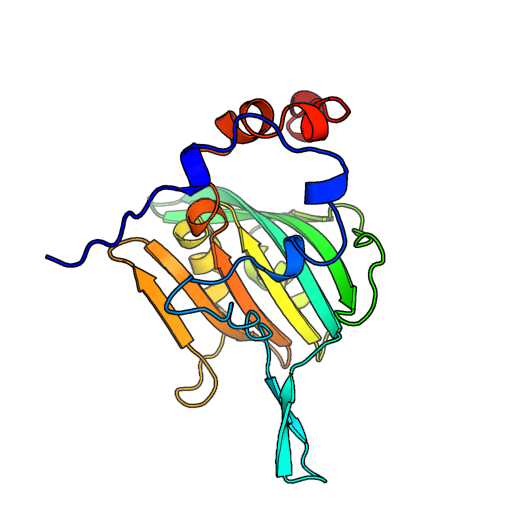 . GLU A 1 190 ? 5.112 25.705 -4.235 1.00 60.28 190 GLU A N 1
ATOM 1553 C CA . GLU A 1 190 ? 5.286 26.077 -2.822 1.00 60.28 190 GLU A CA 1
ATOM 1554 C C . GLU A 1 190 ? 5.655 24.878 -1.930 1.00 60.28 190 GLU A C 1
ATOM 1556 O O . GLU A 1 190 ? 6.523 24.979 -1.069 1.00 60.28 190 GLU A O 1
ATOM 1561 N N . ALA A 1 191 ? 5.072 23.699 -2.178 1.00 57.25 191 ALA A N 1
ATOM 1562 C CA . ALA A 1 191 ? 5.410 22.478 -1.438 1.00 57.25 191 ALA A CA 1
ATOM 1563 C C . ALA A 1 191 ? 6.760 21.862 -1.860 1.00 57.25 191 ALA A C 1
ATOM 1565 O O . ALA A 1 191 ? 7.309 21.028 -1.144 1.00 57.25 191 ALA A O 1
ATOM 1566 N N . SER A 1 192 ? 7.285 22.258 -3.024 1.00 51.69 192 SER A N 1
ATOM 1567 C CA . SER A 1 192 ? 8.540 21.752 -3.595 1.00 51.69 192 SER A CA 1
ATOM 1568 C C . SER A 1 192 ? 9.715 22.718 -3.400 1.00 51.69 192 SER A C 1
ATOM 1570 O O . SER A 1 192 ? 10.849 22.359 -3.701 1.00 51.69 192 SER A O 1
ATOM 1572 N N . GLU A 1 193 ? 9.481 23.932 -2.891 1.00 53.00 193 GLU A N 1
ATOM 1573 C CA . GLU A 1 193 ? 10.517 24.954 -2.669 1.00 53.00 193 GLU A CA 1
ATOM 1574 C C . GLU A 1 193 ? 11.576 24.532 -1.637 1.00 53.00 193 GLU A C 1
ATOM 1576 O O . GLU A 1 193 ? 12.729 24.951 -1.729 1.00 53.00 193 GLU A O 1
ATOM 1581 N N . SER A 1 194 ? 11.221 23.653 -0.694 1.00 49.78 194 SER A N 1
ATOM 1582 C CA . SER A 1 194 ? 12.141 23.079 0.298 1.00 49.78 194 SER A CA 1
ATOM 1583 C C . SER A 1 194 ? 12.735 21.724 -0.111 1.00 49.78 194 SER A C 1
ATOM 1585 O O . SER A 1 194 ? 13.655 21.240 0.550 1.00 49.78 194 SER A O 1
ATOM 1587 N N . ILE A 1 195 ? 12.252 21.118 -1.203 1.00 49.34 195 ILE A N 1
ATOM 1588 C CA . ILE A 1 195 ? 12.636 19.776 -1.652 1.00 49.34 195 ILE A CA 1
ATOM 1589 C C . ILE A 1 195 ? 13.217 19.880 -3.061 1.00 49.34 195 ILE A C 1
ATOM 1591 O O . ILE A 1 195 ? 12.510 19.847 -4.068 1.00 49.34 195 ILE A O 1
ATOM 1595 N N . SER A 1 196 ? 14.544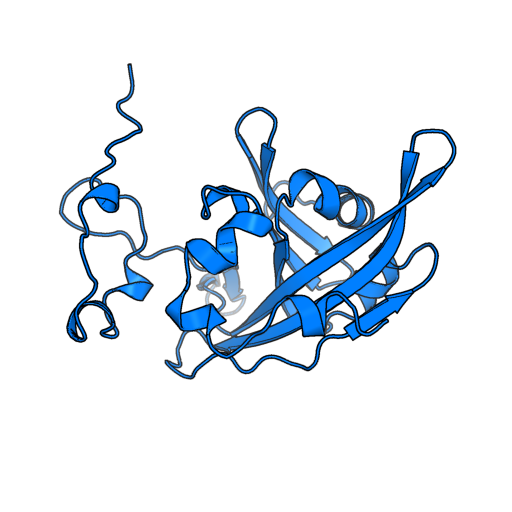 19.951 -3.161 1.00 42.78 196 SER A N 1
ATOM 1596 C CA . SER A 1 196 ? 15.199 19.658 -4.434 1.00 42.78 196 SER A CA 1
ATOM 1597 C C . SER A 1 196 ? 15.007 18.166 -4.720 1.00 42.78 196 SER A C 1
ATOM 1599 O O . SER A 1 196 ? 15.726 17.346 -4.155 1.00 42.78 196 SER A O 1
ATOM 1601 N N . LEU A 1 197 ? 14.055 17.807 -5.587 1.00 39.06 197 LEU A N 1
ATOM 1602 C CA . LEU A 1 197 ? 13.825 16.419 -6.034 1.00 39.06 197 LEU A CA 1
ATOM 1603 C C . LEU A 1 197 ? 15.104 15.757 -6.580 1.00 39.06 197 LEU A C 1
ATOM 1605 O O . LEU A 1 197 ? 15.272 14.547 -6.486 1.00 39.06 197 LEU A O 1
ATOM 1609 N N . GLU A 1 198 ? 16.047 16.560 -7.079 1.00 39.38 198 GLU A N 1
ATOM 1610 C CA . GLU A 1 198 ? 17.382 16.108 -7.483 1.00 39.38 198 GLU A CA 1
ATOM 1611 C C . GLU A 1 198 ? 18.206 15.524 -6.319 1.00 39.38 198 GLU A C 1
ATOM 1613 O O . GLU A 1 198 ? 19.029 14.646 -6.541 1.00 39.38 198 GLU A O 1
ATOM 1618 N N . LYS A 1 199 ? 17.991 15.941 -5.065 1.00 34.19 199 LYS A N 1
ATOM 1619 C CA . LYS A 1 199 ? 18.714 15.367 -3.916 1.00 34.19 199 LYS A CA 1
ATOM 1620 C C . LYS A 1 199 ? 18.160 14.020 -3.461 1.00 34.19 199 LYS A C 1
ATOM 1622 O O . LYS A 1 199 ? 18.931 13.215 -2.958 1.00 34.19 199 LYS A O 1
ATOM 1627 N N . GLU A 1 200 ? 16.868 13.750 -3.641 1.00 36.28 200 GLU A N 1
ATOM 1628 C CA . GLU A 1 200 ? 16.286 12.467 -3.215 1.00 36.28 200 GLU A CA 1
ATOM 1629 C C . GLU A 1 200 ? 16.369 11.382 -4.296 1.00 36.28 200 GLU A C 1
ATOM 1631 O O . GLU A 1 200 ? 16.474 10.207 -3.961 1.00 36.28 200 GLU A O 1
ATOM 1636 N N . CYS A 1 201 ? 16.423 11.747 -5.583 1.00 29.53 201 CYS A N 1
ATOM 1637 C CA . CYS A 1 201 ? 16.567 10.774 -6.674 1.00 29.53 201 CYS A CA 1
ATOM 1638 C C . CYS A 1 201 ? 18.008 10.272 -6.906 1.00 29.53 201 CYS A C 1
ATOM 1640 O O . CYS A 1 201 ? 18.183 9.295 -7.630 1.00 29.53 201 CYS A O 1
ATOM 1642 N N . PHE A 1 202 ? 19.037 10.921 -6.340 1.00 28.09 202 PHE A N 1
ATOM 1643 C CA . PHE A 1 202 ? 20.450 10.625 -6.646 1.00 28.09 202 PHE A CA 1
ATOM 1644 C C . PHE A 1 202 ? 21.338 10.300 -5.433 1.00 28.09 202 PHE A C 1
ATOM 1646 O O . PHE A 1 202 ? 22.548 10.154 -5.594 1.00 28.09 202 PHE A O 1
ATOM 1653 N N . HIS A 1 203 ? 20.771 10.127 -4.238 1.00 26.25 203 HIS A N 1
ATOM 1654 C CA . HIS A 1 203 ? 21.487 9.504 -3.120 1.00 26.25 203 HIS A CA 1
ATOM 1655 C C . HIS A 1 203 ? 21.140 8.011 -3.036 1.00 26.25 203 HIS A C 1
ATOM 1657 O O . HIS A 1 203 ? 20.429 7.567 -2.137 1.00 26.25 203 HIS A O 1
ATOM 1663 N N . ALA A 1 204 ? 21.643 7.270 -4.026 1.00 30.30 204 ALA A N 1
ATOM 1664 C CA . ALA A 1 204 ? 21.887 5.831 -3.951 1.00 30.30 204 ALA A CA 1
ATOM 1665 C C . ALA A 1 204 ? 23.335 5.579 -3.503 1.00 30.30 204 ALA A C 1
ATOM 1667 O O . ALA A 1 204 ? 24.209 6.404 -3.864 1.00 30.30 204 ALA A O 1
#

Solvent-accessible surface area (backbone atoms only — not comparable to full-atom values): 12368 Å² total; per-residue (Å²): 134,85,85,84,76,79,67,70,80,77,69,70,86,73,86,54,82,75,65,73,36,92,63,50,83,62,54,82,36,79,85,66,75,103,53,71,55,67,66,76,60,95,42,72,44,75,39,83,86,80,72,43,78,42,71,51,46,68,36,35,39,31,47,44,51,69,45,65,47,76,55,96,91,37,81,42,55,37,33,35,42,35,33,46,23,64,41,47,77,89,53,95,65,80,72,57,64,48,75,76,43,77,39,72,41,80,62,23,55,58,52,51,64,65,69,46,69,75,73,35,44,35,42,35,36,23,77,55,21,55,68,57,44,57,63,45,54,80,70,42,48,76,44,95,88,82,34,52,73,42,70,61,90,95,39,47,47,32,43,34,32,32,46,91,69,20,42,39,37,40,33,22,46,49,80,75,44,90,66,56,81,87,43,45,56,75,75,38,45,82,80,32,74,88,48,63,64,70,62,72,77,64,73,123

InterPro domains:
  IPR012337 Ribonuclease H-like superfamily [SSF53098] (60-190)
  IPR036397 Ribonuclease H superfamily [G3DSA:3.30.420.10] (54-202)

Secondary structure (DSSP, 8-state):
-------GGGG-----TTTTSTTGGGG-S---SSS---PPPS-EEEETTTTEEEE--EEEEEEEEEEEEEETTEEEEEEEEEEEEEEETT-----EEPPPEEEESTTHHHHHHHHSPTT-EEEEEETTHHHHHHHHHTT-B--TTT--EEEETTEEEEEEEEETTEEEEEEEGGGTS-S-GGGHHHHSHHHHTT--HHHHHS--

pLDDT: mean 71.94, std 22.1, range [23.14, 97.0]

Nearest PDB structures (foldseek):
  8d9d-assembly1_C  TM=5.765E-01  e=5.417E-02  Homo sapiens
  7ksf-assembly1_A  TM=3.913E-01  e=3.788E-01  Eastern chimpanzee simian foamy virus
  2lsn-assembly1_A  TM=3.191E-01  e=2.329E-01  Human spumaretrovirus
  7kse-assembly1_A  TM=3.320E-01  e=5.796E-01  Eastern chimpanzee simian foamy virus

Mean predicted aligned error: 12.88 Å